Protein AF-A0A920LLA1-F1 (afdb_monomer_lite)

Secondary structure (DSSP, 8-state):
-PPPPP-EEESSSSPPS---BT-EEEE-S-B-SSGGGTTTTEEEEBSSSS--EEEE-HHHHGGG-S-TT--TT----SBTT--------TTS--SEEEETTEEEETTEEEE-STT-------STT------TT-EEEEE-TTTT-S-EEEEEEEE-SSS-EEEEEES------SS--SS-----

Radius of gyration: 28.45 Å; chains: 1; bounding box: 68×42×77 Å

pLDDT: mean 91.32, std 9.16, range [48.84, 98.31]

Structure (mmCIF, N/CA/C/O backbone):
data_AF-A0A920LLA1-F1
#
_entry.id   AF-A0A920LLA1-F1
#
loop_
_atom_site.group_PDB
_atom_site.id
_atom_site.type_symbol
_atom_site.label_atom_id
_atom_site.label_alt_id
_atom_site.label_comp_id
_atom_site.label_asym_id
_atom_site.label_entity_id
_atom_site.label_seq_id
_atom_site.pdbx_PDB_ins_code
_atom_site.Cartn_x
_atom_site.Cartn_y
_atom_site.Cartn_z
_atom_site.occupancy
_atom_site.B_iso_or_equiv
_atom_site.auth_seq_id
_atom_site.auth_comp_id
_atom_site.auth_asym_id
_atom_site.auth_atom_id
_atom_site.pdbx_PDB_model_num
ATOM 1 N N . MET A 1 1 ? -29.177 -24.276 30.240 1.00 76.25 1 MET A N 1
ATOM 2 C CA . MET A 1 1 ? -29.318 -22.911 30.794 1.00 76.25 1 MET A CA 1
ATOM 3 C C . MET A 1 1 ? -28.062 -22.149 30.401 1.00 76.25 1 MET A C 1
ATOM 5 O O . MET A 1 1 ? -26.989 -22.706 30.584 1.00 76.25 1 MET A O 1
ATOM 9 N N . ALA A 1 2 ? -28.172 -20.976 29.775 1.00 84.19 2 ALA A N 1
ATOM 10 C CA . ALA A 1 2 ? -26.991 -20.220 29.352 1.00 84.19 2 ALA A CA 1
ATOM 11 C C . ALA A 1 2 ? -26.474 -19.354 30.509 1.00 84.19 2 ALA A C 1
ATOM 13 O O . ALA A 1 2 ? -27.265 -18.703 31.192 1.00 84.19 2 ALA A O 1
ATOM 14 N N . SER A 1 3 ? -25.161 -19.342 30.719 1.00 90.94 3 SER A N 1
ATOM 15 C CA . SER A 1 3 ? -24.516 -18.413 31.647 1.00 90.94 3 SER A CA 1
ATOM 16 C C . SER A 1 3 ? -24.523 -17.003 31.056 1.00 90.94 3 SER A C 1
ATOM 18 O O . SER A 1 3 ? -24.231 -16.825 29.875 1.00 90.94 3 SER A O 1
ATOM 20 N N . ILE A 1 4 ? -24.835 -15.998 31.875 1.00 90.56 4 ILE A N 1
ATOM 21 C CA . ILE A 1 4 ? -24.782 -14.585 31.482 1.00 90.56 4 ILE A CA 1
ATOM 22 C C . ILE A 1 4 ? -23.512 -13.973 32.069 1.00 90.56 4 ILE A C 1
ATOM 24 O O . ILE A 1 4 ? -23.360 -13.920 33.289 1.00 90.56 4 ILE A O 1
ATOM 28 N N . ILE A 1 5 ? -22.629 -13.470 31.207 1.00 90.25 5 ILE A N 1
ATOM 29 C CA . ILE A 1 5 ? -21.493 -12.635 31.613 1.00 90.25 5 ILE A CA 1
ATOM 30 C C . ILE A 1 5 ? -21.928 -11.172 31.517 1.00 90.25 5 ILE A C 1
ATOM 32 O O . ILE A 1 5 ? -22.433 -10.730 30.485 1.00 90.25 5 ILE A O 1
ATOM 36 N N . ARG A 1 6 ? -21.748 -10.412 32.601 1.00 92.50 6 ARG A N 1
ATOM 37 C CA . ARG A 1 6 ? -22.034 -8.973 32.637 1.00 92.50 6 ARG A CA 1
ATOM 38 C C . ARG A 1 6 ? -20.730 -8.197 32.546 1.00 92.50 6 ARG A C 1
ATOM 40 O O . ARG A 1 6 ? -19.792 -8.486 33.277 1.00 92.50 6 ARG A O 1
ATOM 47 N N . ILE A 1 7 ? -20.717 -7.188 31.685 1.00 94.06 7 ILE A N 1
ATOM 48 C CA . ILE A 1 7 ? -19.591 -6.271 31.499 1.00 94.06 7 ILE A CA 1
ATOM 49 C C . ILE A 1 7 ? -20.066 -4.829 31.685 1.00 94.06 7 ILE A C 1
ATOM 51 O O . ILE A 1 7 ? -21.264 -4.542 31.552 1.00 94.06 7 ILE A O 1
ATOM 55 N N . LYS A 1 8 ? -19.144 -3.905 31.968 1.00 94.00 8 LYS A N 1
ATOM 56 C CA . LYS A 1 8 ? -19.445 -2.468 31.913 1.00 94.00 8 LYS A CA 1
ATOM 57 C C . LYS A 1 8 ? -19.793 -2.084 30.471 1.00 94.00 8 LYS A C 1
ATOM 59 O O . LYS A 1 8 ? -19.230 -2.618 29.519 1.00 94.00 8 LYS A O 1
ATOM 64 N N . ARG A 1 9 ? -20.723 -1.149 30.285 1.00 92.69 9 ARG A N 1
ATOM 65 C CA . ARG A 1 9 ? -21.061 -0.640 28.950 1.00 92.69 9 ARG A CA 1
ATOM 66 C C . ARG A 1 9 ? -21.290 0.862 28.952 1.00 92.69 9 ARG A C 1
ATOM 68 O O . ARG A 1 9 ? -21.795 1.392 29.937 1.00 92.69 9 ARG A O 1
ATOM 75 N N . SER A 1 10 ? -20.963 1.522 27.848 1.00 90.62 10 SER A N 1
ATOM 76 C CA . SER A 1 10 ? -21.207 2.953 27.637 1.00 90.62 10 SER A CA 1
ATOM 77 C C . SER A 1 10 ? -21.733 3.202 26.227 1.00 90.62 10 SER A C 1
ATOM 79 O O . SER A 1 10 ? -21.278 2.565 25.282 1.00 90.62 10 SER A O 1
ATOM 81 N N . SER A 1 11 ? -22.675 4.134 26.085 1.00 84.75 11 SER A N 1
ATOM 82 C CA . SER A 1 11 ? -23.101 4.703 24.795 1.00 84.75 11 SER A CA 1
ATOM 83 C C . SER A 1 11 ? -22.505 6.090 24.532 1.00 84.75 11 SER A C 1
ATOM 85 O O . SER A 1 11 ? -22.847 6.737 23.544 1.00 84.75 11 SER A O 1
ATOM 87 N N . GLY A 1 12 ? -21.652 6.572 25.442 1.00 86.19 12 GLY A N 1
ATOM 88 C CA . GLY A 1 12 ? -20.942 7.836 25.305 1.00 86.19 12 GLY A CA 1
ATOM 89 C C . GLY A 1 12 ? -19.707 7.727 24.411 1.00 86.19 12 GLY A C 1
ATOM 90 O O . GLY A 1 12 ? -19.474 6.737 23.723 1.00 86.19 12 GLY A O 1
ATOM 91 N N . THR A 1 13 ? -18.901 8.780 24.424 1.00 85.06 13 THR A N 1
ATOM 92 C CA . THR A 1 13 ? -17.651 8.884 23.658 1.00 85.06 13 THR A CA 1
ATOM 93 C C . THR A 1 13 ? -16.418 8.495 24.465 1.00 85.06 13 THR A C 1
ATOM 95 O O . THR A 1 13 ? -15.394 8.154 23.884 1.00 85.06 13 THR A O 1
ATOM 98 N N . ALA A 1 14 ? -16.510 8.526 25.796 1.00 87.50 14 ALA A N 1
ATOM 99 C CA . ALA A 1 14 ? -15.422 8.188 26.700 1.00 87.50 14 ALA A CA 1
ATOM 100 C C . ALA A 1 14 ? -15.393 6.687 27.024 1.00 87.50 14 ALA A C 1
ATOM 102 O O . ALA A 1 14 ? -16.436 6.061 27.252 1.00 87.50 14 ALA A O 1
ATOM 103 N N . LYS A 1 15 ? -14.179 6.133 27.117 1.00 91.12 15 LYS A N 1
ATOM 104 C CA . LYS A 1 15 ? -13.948 4.858 27.803 1.00 91.12 15 LYS A CA 1
ATOM 105 C C . LYS A 1 15 ? -14.214 5.012 29.315 1.00 91.12 15 LYS A C 1
ATOM 107 O O . LYS A 1 15 ? -14.196 6.140 29.815 1.00 91.12 15 LYS A O 1
ATOM 112 N N . PRO A 1 16 ? -14.466 3.919 30.058 1.00 92.31 16 PRO A N 1
ATOM 113 C CA . PRO A 1 16 ? -14.551 3.969 31.519 1.00 92.31 16 PRO A CA 1
ATOM 114 C C . PRO A 1 16 ? -13.339 4.663 32.157 1.00 92.31 16 PRO A C 1
ATOM 116 O O . PRO A 1 16 ? -12.235 4.572 31.628 1.00 92.31 16 PRO A O 1
ATOM 119 N N . ALA A 1 17 ? -13.541 5.324 33.301 1.00 92.88 17 ALA A N 1
ATOM 120 C CA . ALA A 1 17 ? -12.454 5.996 34.018 1.00 92.88 17 ALA A CA 1
ATOM 121 C C . ALA A 1 17 ? -11.439 5.005 34.614 1.00 92.88 17 ALA A C 1
ATOM 123 O O . ALA A 1 17 ? -10.252 5.304 34.647 1.00 92.88 17 ALA A O 1
ATOM 124 N N . SER A 1 18 ? -11.908 3.833 35.051 1.00 95.00 18 SER A N 1
ATOM 125 C CA . SER A 1 18 ? -11.071 2.730 35.523 1.00 95.00 18 SER A CA 1
ATOM 126 C C . SER A 1 18 ? -11.775 1.378 35.379 1.00 95.00 18 SER A C 1
ATOM 128 O O . SER A 1 18 ? -13.016 1.286 35.366 1.00 95.00 18 SER A O 1
ATOM 130 N N . LEU A 1 19 ? -10.971 0.319 35.275 1.00 96.56 19 LEU A N 1
ATOM 131 C CA . LEU A 1 19 ? -11.402 -1.077 35.289 1.00 96.56 19 LEU A CA 1
ATOM 132 C C . LEU A 1 19 ? -10.530 -1.879 36.259 1.00 96.56 19 LEU A C 1
ATOM 134 O O . LEU A 1 19 ? -9.313 -1.709 36.298 1.00 96.56 19 LEU A O 1
ATOM 138 N N . ASN A 1 20 ? -11.161 -2.767 37.028 1.00 96.00 20 ASN A N 1
ATOM 139 C CA . ASN A 1 20 ? -10.442 -3.727 37.866 1.00 96.00 20 ASN A CA 1
ATOM 140 C C . ASN A 1 20 ? -9.721 -4.784 37.014 1.00 96.00 20 ASN A C 1
ATOM 142 O O . ASN A 1 20 ? -10.008 -4.936 35.826 1.00 96.00 20 ASN A O 1
ATOM 146 N N . TRP A 1 21 ? -8.819 -5.552 37.632 1.00 95.88 21 TRP A N 1
ATOM 147 C CA . TRP A 1 21 ? -8.153 -6.688 36.986 1.00 95.88 21 TRP A CA 1
ATOM 148 C C . TRP A 1 21 ? -9.155 -7.623 36.308 1.00 95.88 21 TRP A C 1
ATOM 150 O O . TRP A 1 21 ? -10.046 -8.174 36.957 1.00 95.88 21 TRP A O 1
ATOM 160 N N . GLY A 1 22 ? -8.996 -7.797 34.996 1.00 94.31 22 GLY A N 1
ATOM 161 C CA . GLY A 1 22 ? -9.845 -8.670 34.188 1.00 94.31 22 GLY A CA 1
ATOM 162 C C . GLY A 1 22 ? -11.278 -8.164 33.996 1.00 94.31 22 GLY A C 1
ATOM 163 O O . GLY A 1 22 ? -12.075 -8.832 33.339 1.00 94.31 22 GLY A O 1
ATOM 164 N N . GLU A 1 23 ? -11.632 -6.992 34.530 1.00 96.56 23 GLU A N 1
ATOM 165 C CA . GLU A 1 23 ? -12.941 -6.398 34.295 1.00 96.56 23 GLU A CA 1
ATOM 166 C C . GLU A 1 23 ? -13.026 -5.905 32.850 1.00 96.56 23 GLU A C 1
ATOM 168 O O . GLU A 1 23 ? -12.163 -5.166 32.374 1.00 96.56 23 GLU A O 1
ATOM 173 N N . MET A 1 24 ? -14.091 -6.309 32.158 1.00 96.50 24 MET A N 1
ATOM 174 C CA . MET A 1 24 ? -14.334 -5.934 30.772 1.00 96.50 24 MET A CA 1
ATOM 175 C C . MET A 1 24 ? -15.316 -4.768 30.664 1.00 96.50 24 MET A C 1
ATOM 177 O O . MET A 1 24 ? -16.279 -4.658 31.434 1.00 96.50 24 MET A O 1
ATOM 181 N N . ALA A 1 25 ? -15.126 -3.946 29.634 1.00 96.75 25 ALA A N 1
ATOM 182 C CA . ALA A 1 25 ? -16.103 -2.953 29.218 1.00 96.75 25 ALA A CA 1
ATOM 183 C C . ALA A 1 25 ? -16.274 -2.894 27.701 1.00 96.75 25 ALA A C 1
ATOM 185 O O . ALA A 1 25 ? -15.341 -3.175 26.960 1.00 96.75 25 ALA A O 1
ATOM 186 N N . TYR A 1 26 ? -17.448 -2.467 27.241 1.00 96.19 26 TYR A N 1
ATOM 187 C CA . TYR A 1 26 ? -17.715 -2.199 25.828 1.00 96.19 26 TYR A CA 1
ATOM 188 C C . TYR A 1 26 ? -18.309 -0.802 25.636 1.00 96.19 26 TYR A C 1
ATOM 190 O O . TYR A 1 26 ? -19.245 -0.408 26.336 1.00 96.19 26 TYR A O 1
ATOM 198 N N . VAL A 1 27 ? -17.782 -0.043 24.678 1.00 95.56 27 VAL A N 1
ATOM 199 C CA . VAL A 1 27 ? -18.341 1.259 24.293 1.00 95.56 27 VAL A CA 1
ATOM 200 C C . VAL A 1 27 ? -19.014 1.103 22.934 1.00 95.56 27 VAL A C 1
ATOM 202 O O . VAL A 1 27 ? -18.346 0.813 21.949 1.00 95.56 27 VAL A O 1
ATOM 205 N N . THR A 1 28 ? -20.331 1.287 22.869 1.00 93.69 28 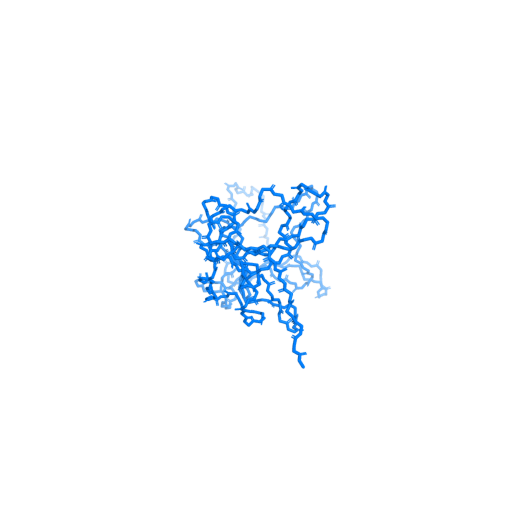THR A N 1
ATOM 206 C CA . THR A 1 28 ? -21.107 1.098 21.633 1.00 93.69 28 THR A CA 1
ATOM 207 C C . THR A 1 28 ? -21.048 2.328 20.726 1.00 93.69 28 THR A C 1
ATOM 209 O O . THR A 1 28 ? -21.005 3.463 21.201 1.00 93.69 28 THR A O 1
ATOM 212 N N . GLY A 1 29 ? -21.121 2.118 19.411 1.00 93.50 29 GLY A N 1
ATOM 213 C CA . GLY A 1 29 ? -21.226 3.181 18.406 1.00 93.50 29 GLY A CA 1
ATOM 214 C C . GLY A 1 29 ? -20.334 2.919 17.196 1.00 93.50 29 GLY A C 1
ATOM 215 O O . GLY A 1 29 ? -19.878 1.802 17.022 1.00 93.50 29 GLY A O 1
ATOM 216 N N . ILE A 1 30 ? -20.092 3.949 16.381 1.00 93.56 30 ILE A N 1
ATOM 217 C CA . ILE A 1 30 ? -19.105 3.927 15.289 1.00 93.56 30 ILE A CA 1
ATOM 218 C C . ILE A 1 30 ? -17.831 4.599 15.802 1.00 93.56 30 ILE A C 1
ATOM 220 O O . ILE A 1 30 ? -17.890 5.726 16.306 1.00 93.56 30 ILE A O 1
ATOM 224 N N . GLY A 1 31 ? -16.715 3.874 15.731 1.00 93.75 31 GLY A N 1
ATOM 225 C CA . GLY A 1 31 ? -15.410 4.309 16.226 1.00 93.75 31 GLY A CA 1
ATOM 226 C C . GLY A 1 31 ? -14.612 5.150 15.232 1.00 93.75 31 GLY A C 1
ATOM 227 O O . GLY A 1 31 ? -14.858 5.110 14.028 1.00 93.75 31 GLY A O 1
ATOM 228 N N . SER A 1 32 ? -13.629 5.871 15.768 1.00 94.12 32 SER A N 1
ATOM 229 C CA . SER A 1 32 ? -12.558 6.541 15.022 1.00 94.12 32 SER A CA 1
ATOM 230 C C . SER A 1 32 ? -11.199 6.208 15.651 1.00 94.12 32 SER A C 1
ATOM 232 O O . SER A 1 32 ? -11.143 5.764 16.800 1.00 94.12 32 SER A O 1
ATOM 234 N N . TYR A 1 33 ? -10.090 6.445 14.959 1.00 92.44 33 TYR A N 1
ATOM 235 C CA . TYR A 1 33 ? -8.738 6.402 15.505 1.00 92.44 33 TYR A CA 1
ATOM 236 C C . TYR A 1 33 ? -8.520 7.514 16.538 1.00 92.44 33 TYR A C 1
ATOM 238 O O . TYR A 1 33 ? -7.843 7.292 17.548 1.00 92.44 33 TYR A O 1
ATOM 246 N N . GLY A 1 34 ? -9.135 8.681 16.324 1.00 91.19 34 GLY A N 1
ATOM 247 C CA . GLY A 1 34 ? -8.941 9.881 17.133 1.00 91.19 34 GLY A CA 1
ATOM 248 C C . GLY A 1 34 ? -10.212 10.709 17.333 1.00 91.19 34 GLY A C 1
ATOM 249 O O . GLY A 1 34 ? -11.310 10.348 16.917 1.00 91.19 34 GLY A O 1
ATOM 250 N N . GLY A 1 35 ? -10.068 11.835 18.031 1.00 90.38 35 GLY A N 1
ATOM 251 C CA . GLY A 1 35 ? -11.157 12.788 18.241 1.00 90.38 35 GLY A CA 1
ATOM 252 C C . GLY A 1 35 ? -12.329 12.243 19.066 1.00 90.38 35 GLY A C 1
ATOM 253 O O . GLY A 1 35 ? -12.185 11.374 19.925 1.00 90.38 35 GLY A O 1
ATOM 254 N N . THR A 1 36 ? -13.520 12.790 18.818 1.00 88.31 36 THR A N 1
ATOM 255 C CA . THR A 1 36 ? -14.711 12.571 19.653 1.00 88.31 36 THR A CA 1
ATOM 256 C C . THR A 1 36 ? -15.187 11.117 19.682 1.00 88.31 36 THR A C 1
ATOM 258 O O . THR A 1 36 ? -15.766 10.701 20.676 1.00 88.31 36 THR A O 1
ATOM 261 N N . ASN A 1 37 ? -14.953 10.318 18.639 1.00 91.00 37 ASN A N 1
ATOM 262 C CA . ASN A 1 37 ? -15.439 8.932 18.564 1.00 91.00 37 ASN A CA 1
ATOM 263 C C . ASN A 1 37 ? -14.353 7.884 18.842 1.00 91.00 37 ASN A C 1
ATOM 265 O O . ASN A 1 37 ? -14.596 6.696 18.634 1.00 91.00 37 ASN A O 1
ATOM 269 N N . GLN A 1 38 ? -13.184 8.299 19.341 1.00 92.00 38 GLN A N 1
ATOM 270 C CA . GLN A 1 38 ? -12.012 7.437 19.469 1.00 92.00 38 GLN A CA 1
ATOM 271 C C . GLN A 1 38 ? -12.300 6.099 20.164 1.00 92.00 38 GLN A C 1
ATOM 273 O O . GLN A 1 38 ? -11.825 5.061 19.733 1.00 92.00 38 GLN A O 1
ATOM 278 N N . TYR A 1 39 ? -13.084 6.082 21.238 1.00 93.56 39 TYR A N 1
ATOM 279 C CA . TYR A 1 39 ? -13.241 4.874 22.055 1.00 93.56 39 TYR A CA 1
ATOM 280 C C . TYR A 1 39 ? -14.428 3.992 21.670 1.00 93.56 39 TYR A C 1
ATOM 282 O O . TYR A 1 39 ? -14.606 2.936 22.274 1.00 93.56 39 TYR A O 1
ATOM 290 N N . LYS A 1 40 ? -15.246 4.410 20.702 1.00 94.81 40 LYS A N 1
ATOM 291 C CA . LYS A 1 40 ? -16.445 3.668 20.307 1.00 94.81 40 LYS A CA 1
ATOM 292 C C . LYS A 1 40 ? -16.097 2.410 19.515 1.00 94.81 40 LYS A C 1
ATOM 294 O O . LYS A 1 40 ? -15.072 2.335 18.846 1.00 94.81 40 LYS A O 1
ATOM 299 N N . ASP A 1 41 ? -16.996 1.443 19.615 1.00 95.12 41 ASP A N 1
ATOM 300 C CA . ASP A 1 41 ? -16.932 0.108 19.025 1.00 95.12 41 ASP A CA 1
ATOM 301 C C . ASP A 1 41 ? -15.722 -0.734 19.460 1.00 95.12 41 ASP A C 1
ATOM 303 O O . ASP A 1 41 ? -15.190 -1.551 18.706 1.00 95.12 41 ASP A O 1
ATOM 307 N N . ARG A 1 42 ? -15.279 -0.529 20.707 1.00 95.19 42 ARG A N 1
ATOM 308 C CA . ARG A 1 42 ? -14.122 -1.207 21.307 1.00 95.19 42 ARG A CA 1
ATOM 309 C C . ARG A 1 42 ? -14.487 -1.921 22.603 1.00 95.19 42 ARG A C 1
ATOM 311 O O . ARG A 1 42 ? -15.309 -1.445 23.392 1.00 95.19 42 ARG A O 1
ATOM 318 N N . ILE A 1 43 ? -13.834 -3.059 22.817 1.00 96.25 43 ILE A N 1
ATOM 319 C CA . ILE A 1 43 ? -13.816 -3.819 24.066 1.00 96.25 43 ILE A CA 1
ATOM 320 C C . ILE A 1 43 ? -12.540 -3.451 24.817 1.00 96.25 43 ILE A C 1
ATOM 322 O O . ILE A 1 43 ? -11.454 -3.419 24.235 1.00 96.25 43 ILE A O 1
ATOM 326 N N . PHE A 1 44 ? -12.682 -3.203 26.112 1.00 96.88 44 PHE A N 1
ATOM 327 C CA . PHE A 1 44 ? -11.605 -2.814 27.007 1.00 96.88 44 PHE A CA 1
ATOM 328 C C . PHE A 1 44 ? -11.437 -3.823 28.139 1.00 96.88 44 PHE A C 1
ATOM 330 O O . PHE A 1 44 ? -12.426 -4.414 28.577 1.00 96.88 44 PHE A O 1
ATOM 337 N N . VAL A 1 45 ? -10.207 -3.966 28.633 1.00 97.38 45 VAL A N 1
ATOM 338 C CA . VAL A 1 45 ? -9.851 -4.766 29.816 1.00 97.38 45 VAL A CA 1
ATOM 339 C C . VAL A 1 45 ? -8.989 -3.922 30.758 1.00 97.38 45 VAL A C 1
ATOM 341 O O . VAL A 1 45 ? -8.154 -3.140 30.296 1.00 97.38 45 VAL A O 1
ATOM 344 N N . GLY A 1 46 ? -9.216 -4.062 32.066 1.00 97.06 46 GLY A N 1
ATOM 345 C CA . GLY A 1 46 ? -8.346 -3.511 33.110 1.00 97.06 46 GLY A CA 1
ATOM 346 C C . GLY A 1 46 ? -7.256 -4.488 33.550 1.00 97.06 46 GLY A C 1
ATOM 347 O O . GLY A 1 46 ? -7.485 -5.700 33.606 1.00 97.06 46 GLY A O 1
ATOM 348 N N . ASP A 1 47 ? -6.077 -3.963 33.884 1.00 96.38 47 ASP A N 1
ATOM 349 C CA . ASP A 1 47 ? -4.900 -4.752 34.276 1.00 96.38 47 ASP A CA 1
ATOM 350 C C . ASP A 1 47 ? -4.237 -4.312 35.592 1.00 96.38 47 ASP A C 1
ATOM 352 O O . ASP A 1 47 ? -3.378 -5.041 36.081 1.00 96.38 47 ASP A O 1
ATOM 356 N N . ASP A 1 48 ? -4.632 -3.174 36.178 1.00 95.25 48 ASP A N 1
ATOM 357 C CA . ASP A 1 48 ? -4.052 -2.666 37.431 1.00 95.25 48 ASP A CA 1
ATOM 358 C C . ASP A 1 48 ? -5.048 -1.967 38.385 1.00 95.25 48 ASP A C 1
ATOM 360 O O . ASP A 1 48 ? -4.655 -1.301 39.345 1.00 95.25 48 ASP A O 1
ATOM 364 N N . GLY A 1 49 ? -6.354 -2.074 38.121 1.00 92.00 49 GLY A N 1
ATOM 365 C CA . GLY A 1 49 ? -7.381 -1.367 38.897 1.00 92.00 49 GLY A CA 1
ATOM 366 C C . GLY A 1 49 ? -7.658 0.064 38.436 1.00 92.00 49 GLY A C 1
ATOM 367 O O . GLY A 1 49 ? -8.644 0.664 38.871 1.00 92.00 49 GLY A O 1
ATOM 368 N N . THR A 1 50 ? -6.832 0.608 37.541 1.00 93.44 50 THR A N 1
ATOM 369 C CA . THR A 1 50 ? -6.935 1.982 37.035 1.00 93.44 50 THR A CA 1
ATOM 370 C C . THR A 1 50 ? -6.914 2.067 35.509 1.00 93.44 50 THR A C 1
ATOM 372 O O . THR A 1 50 ? -7.677 2.843 34.934 1.00 93.44 50 THR A O 1
ATOM 375 N N . ASN A 1 51 ? -6.126 1.234 34.834 1.00 95.44 51 ASN A N 1
ATOM 376 C CA . ASN A 1 51 ? -5.969 1.243 33.388 1.00 95.44 51 ASN A CA 1
ATOM 377 C C . ASN A 1 51 ? -7.194 0.700 32.658 1.00 95.44 51 ASN A C 1
ATOM 379 O O . ASN A 1 51 ? -7.948 -0.146 33.143 1.00 95.44 51 ASN A O 1
ATOM 383 N N . VAL A 1 52 ? -7.360 1.190 31.430 1.00 95.88 52 VAL A N 1
ATOM 384 C CA . VAL A 1 52 ? -8.441 0.803 30.526 1.00 95.88 52 VAL A CA 1
ATOM 385 C C . VAL A 1 52 ? -7.858 0.674 29.129 1.00 95.88 52 VAL A C 1
ATOM 387 O O . VAL A 1 52 ? -7.678 1.679 28.425 1.00 95.88 52 VAL A O 1
ATOM 390 N N . ASN A 1 53 ? -7.562 -0.565 28.747 1.00 95.31 53 ASN A N 1
ATOM 391 C CA . ASN A 1 53 ? -6.819 -0.890 27.536 1.00 95.31 53 ASN A CA 1
ATOM 392 C C . ASN A 1 53 ? -7.764 -1.450 26.471 1.00 95.31 53 ASN A C 1
ATOM 394 O O . ASN A 1 53 ? -8.500 -2.389 26.775 1.00 95.31 53 ASN A O 1
ATOM 398 N N . PRO A 1 54 ? -7.796 -0.898 25.244 1.00 95.00 54 PRO A N 1
ATOM 399 C CA . PRO A 1 54 ? -8.550 -1.502 24.153 1.00 95.00 54 PRO A CA 1
ATOM 400 C C . PRO A 1 54 ? -7.882 -2.821 23.748 1.00 95.00 54 PRO A C 1
ATOM 402 O O . PRO A 1 54 ? -6.680 -2.853 23.509 1.00 95.00 54 PRO A O 1
ATOM 405 N N . VAL A 1 55 ? -8.659 -3.898 23.663 1.00 95.88 55 VAL A N 1
ATOM 406 C CA . VAL A 1 55 ? -8.140 -5.244 23.346 1.00 95.88 55 VAL A CA 1
ATOM 407 C C . VAL A 1 55 ? -8.834 -5.900 22.156 1.00 95.88 55 VAL A C 1
ATOM 409 O O . VAL A 1 55 ? -8.308 -6.845 21.582 1.00 95.88 55 VAL A O 1
ATOM 412 N N . ALA A 1 56 ? -10.027 -5.429 21.796 1.00 95.31 56 ALA A N 1
ATOM 413 C CA . ALA A 1 56 ? -10.816 -5.955 20.689 1.00 95.31 56 ALA A CA 1
ATOM 414 C C . ALA A 1 56 ? -11.916 -4.953 20.314 1.00 95.31 56 ALA A C 1
ATOM 416 O O . ALA A 1 56 ? -11.980 -3.839 20.841 1.00 95.31 56 ALA A O 1
ATOM 417 N N . GLY A 1 57 ? -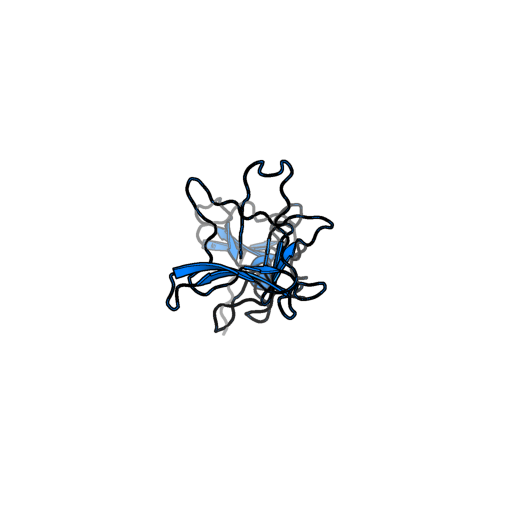12.819 -5.372 19.434 1.00 94.38 57 GLY A N 1
ATOM 418 C CA . GLY A 1 57 ? -14.025 -4.637 19.081 1.00 94.38 57 GLY A CA 1
ATOM 419 C C . GLY A 1 57 ? -14.170 -4.456 17.583 1.00 94.38 57 GLY A C 1
ATOM 420 O O . GLY A 1 57 ? -13.208 -4.575 16.821 1.00 94.38 57 GLY A O 1
ATOM 421 N N . HIS A 1 58 ? -15.399 -4.174 17.181 1.00 93.94 58 HIS A N 1
ATOM 422 C CA . HIS A 1 58 ? -15.779 -4.133 15.784 1.00 93.94 58 HIS A CA 1
ATOM 423 C C . HIS A 1 58 ? -15.184 -2.931 15.037 1.00 93.94 58 HIS A C 1
ATOM 425 O O . HIS A 1 58 ? -14.967 -3.028 13.832 1.00 93.94 58 HIS A O 1
ATOM 431 N N . TYR A 1 59 ? -14.725 -1.893 15.752 1.00 95.19 59 TYR A N 1
ATOM 432 C CA . TYR A 1 59 ? -13.842 -0.871 15.179 1.00 95.19 59 TYR A CA 1
ATOM 433 C C . TYR A 1 59 ? -12.618 -1.490 14.482 1.00 95.19 59 TYR A C 1
ATOM 435 O O . TYR A 1 59 ? -12.295 -1.094 13.369 1.00 95.19 59 TYR A O 1
ATOM 443 N N . TYR A 1 60 ? -11.957 -2.470 15.113 1.00 95.62 60 TYR A N 1
ATOM 444 C CA . TYR A 1 60 ? -10.765 -3.117 14.558 1.00 95.62 60 TYR A CA 1
ATOM 445 C C . TYR A 1 60 ? -11.119 -4.264 13.614 1.00 95.62 60 TYR A C 1
ATOM 447 O O . TYR A 1 60 ? -10.533 -4.381 12.544 1.00 95.62 60 TYR A O 1
ATOM 455 N N . THR A 1 61 ? -12.070 -5.125 13.992 1.00 96.00 61 THR A N 1
ATOM 456 C CA . THR A 1 61 ? -12.362 -6.330 13.197 1.00 96.00 61 THR A CA 1
ATOM 457 C C . THR A 1 61 ? -13.072 -6.011 11.885 1.00 96.00 61 THR A C 1
ATOM 459 O O . THR A 1 61 ? -12.861 -6.730 10.917 1.00 96.00 61 THR A O 1
ATOM 462 N N . SER A 1 62 ? -13.849 -4.923 11.815 1.00 96.12 62 SER A N 1
ATOM 463 C CA . SER A 1 62 ? -14.457 -4.478 10.550 1.00 96.12 62 SER A CA 1
ATOM 464 C C . SER A 1 62 ? -13.421 -4.057 9.507 1.00 96.12 62 SER A C 1
ATOM 466 O O . SER A 1 62 ? -13.679 -4.166 8.316 1.00 96.12 62 SER A O 1
ATOM 468 N N . MET A 1 63 ? -12.224 -3.624 9.925 1.00 96.88 63 MET A N 1
ATOM 469 C CA . MET A 1 63 ? -11.148 -3.273 8.989 1.00 96.88 63 MET A CA 1
ATOM 470 C C . MET A 1 63 ? -10.639 -4.486 8.198 1.00 96.88 63 MET A C 1
ATOM 472 O O . MET A 1 63 ? -10.016 -4.298 7.162 1.00 96.88 63 MET A O 1
ATOM 476 N N . MET A 1 64 ? -10.894 -5.707 8.680 1.00 96.50 64 MET A N 1
ATOM 477 C CA . MET A 1 64 ? -10.509 -6.976 8.047 1.00 96.50 64 MET A CA 1
ATOM 478 C C . MET A 1 64 ? -11.702 -7.684 7.379 1.00 96.50 64 MET A C 1
ATOM 480 O O . MET A 1 64 ? -11.571 -8.818 6.926 1.00 96.50 64 MET A O 1
ATOM 484 N N . GLU A 1 65 ? -12.887 -7.063 7.358 1.00 95.31 65 GLU A N 1
ATOM 485 C CA . GLU A 1 65 ? -14.124 -7.670 6.851 1.00 95.31 65 GLU A CA 1
ATOM 486 C C . GLU A 1 65 ? -14.258 -7.465 5.333 1.00 95.31 65 GLU A C 1
ATOM 488 O O . GLU A 1 65 ? -15.127 -6.747 4.844 1.00 95.31 65 GLU A O 1
ATOM 493 N N . HIS A 1 66 ? -13.361 -8.091 4.574 1.00 96.69 66 HIS A N 1
ATOM 494 C CA . HIS A 1 66 ? -13.391 -8.116 3.112 1.00 96.69 66 HIS A CA 1
ATOM 495 C C . HIS A 1 66 ? -12.741 -9.399 2.577 1.00 96.69 66 HIS A C 1
ATOM 497 O O . HIS A 1 66 ? -12.133 -10.172 3.321 1.00 96.69 66 HIS A O 1
ATOM 503 N N . THR A 1 67 ? -12.887 -9.651 1.274 1.00 97.50 67 THR A N 1
ATOM 504 C CA . THR A 1 67 ? -12.243 -10.793 0.613 1.00 97.50 67 THR A CA 1
ATOM 505 C C . THR A 1 67 ? -10.716 -10.661 0.709 1.00 97.50 67 THR A C 1
ATOM 507 O O . THR A 1 67 ? -10.185 -9.623 0.302 1.00 97.50 67 THR A O 1
ATOM 510 N N . PRO A 1 68 ? -9.991 -11.679 1.214 1.00 97.94 68 PRO A N 1
ATOM 511 C CA . PRO A 1 68 ? -8.530 -11.682 1.201 1.00 97.94 68 PRO A CA 1
ATOM 512 C C . PRO A 1 68 ? -7.976 -11.537 -0.218 1.00 97.94 68 PRO A C 1
ATOM 514 O O . PRO A 1 68 ? -8.459 -12.194 -1.137 1.00 97.94 68 PRO A O 1
ATOM 517 N N . GLY A 1 69 ? -6.951 -10.705 -0.382 1.00 97.81 69 GLY A N 1
ATOM 518 C CA . GLY A 1 69 ? -6.349 -10.372 -1.672 1.00 97.81 69 GLY A CA 1
ATOM 519 C C . GLY A 1 69 ? -6.944 -9.155 -2.368 1.00 97.81 69 GLY A C 1
ATOM 520 O O . GLY A 1 69 ? -6.357 -8.697 -3.340 1.00 97.81 69 GLY A O 1
ATOM 521 N N . ASN A 1 70 ? -8.053 -8.608 -1.865 1.00 96.75 70 ASN A N 1
ATOM 522 C CA . ASN A 1 70 ? -8.724 -7.466 -2.474 1.00 96.75 70 ASN A CA 1
ATOM 523 C C . ASN A 1 70 ? -8.700 -6.254 -1.547 1.00 96.75 70 ASN A C 1
ATOM 525 O O . ASN A 1 70 ? -9.269 -6.297 -0.455 1.00 96.75 70 ASN A O 1
ATOM 529 N N . LEU A 1 71 ? -8.089 -5.172 -2.014 1.00 96.50 71 LEU A N 1
ATOM 530 C CA . LEU A 1 71 ? -8.147 -3.834 -1.435 1.00 96.50 71 LEU A CA 1
ATOM 531 C C . LEU A 1 71 ? -8.816 -2.846 -2.387 1.00 96.50 71 LEU A C 1
ATOM 533 O O . LEU A 1 71 ? -9.509 -1.934 -1.926 1.00 96.50 71 LEU A O 1
ATOM 537 N N . THR A 1 72 ? -8.677 -3.041 -3.700 1.00 95.94 72 THR A N 1
ATOM 538 C CA . THR A 1 72 ? -9.303 -2.167 -4.690 1.00 95.94 72 THR A CA 1
ATOM 539 C C . THR A 1 72 ? -10.824 -2.153 -4.515 1.00 95.94 72 THR A C 1
ATOM 541 O O . THR A 1 72 ? -11.497 -3.184 -4.517 1.00 95.94 72 THR A O 1
ATOM 544 N N . GLY A 1 73 ? -11.387 -0.952 -4.352 1.00 94.25 73 GLY A N 1
ATOM 545 C CA . GLY A 1 73 ? -12.831 -0.740 -4.211 1.00 94.25 73 GLY A CA 1
ATOM 546 C C . GLY A 1 73 ? -13.438 -1.179 -2.873 1.00 94.25 73 GLY A C 1
ATOM 547 O O . GLY A 1 73 ? -14.654 -1.069 -2.704 1.00 94.25 73 GLY A O 1
ATOM 548 N N . VAL A 1 74 ? -12.637 -1.652 -1.912 1.00 96.00 74 VAL A N 1
ATOM 549 C CA . VAL A 1 74 ? -13.124 -1.959 -0.563 1.00 96.00 74 VAL A CA 1
ATOM 550 C C . VAL A 1 74 ? -13.456 -0.658 0.168 1.00 96.00 74 VAL A C 1
ATOM 552 O O . VAL A 1 74 ? -12.716 0.320 0.112 1.00 96.00 74 VAL A O 1
ATOM 555 N N . SER A 1 75 ? -14.578 -0.648 0.885 1.00 95.12 75 SER A N 1
ATOM 556 C CA . SER A 1 75 ? -14.996 0.476 1.723 1.00 95.12 75 SER A CA 1
ATOM 557 C C . SER A 1 75 ? -15.396 -0.016 3.107 1.00 95.12 75 SER A C 1
ATOM 559 O O . SER A 1 75 ? -16.205 -0.939 3.211 1.00 95.12 75 SER A O 1
ATOM 561 N N . ASN A 1 76 ? -14.904 0.631 4.163 1.00 95.44 76 ASN A N 1
ATOM 562 C CA . ASN A 1 76 ? -15.330 0.356 5.532 1.00 95.44 76 ASN A CA 1
ATOM 563 C C . ASN A 1 76 ? -16.208 1.497 6.064 1.00 95.44 76 ASN A C 1
ATOM 565 O O . ASN A 1 76 ? -15.730 2.598 6.310 1.00 95.44 76 ASN A O 1
ATOM 569 N N . THR A 1 77 ? -17.499 1.230 6.273 1.00 92.31 77 THR A N 1
ATOM 570 C CA . THR A 1 77 ? -18.447 2.204 6.848 1.00 92.31 77 THR A CA 1
ATOM 571 C C . THR A 1 77 ? -18.682 2.005 8.350 1.00 92.31 77 THR A C 1
ATOM 573 O O . THR A 1 77 ? -19.556 2.647 8.936 1.00 92.31 77 THR A O 1
ATOM 576 N N . ARG A 1 78 ? -17.980 1.054 8.981 1.00 92.19 78 ARG A N 1
ATOM 577 C CA . ARG A 1 78 ? -18.101 0.712 10.411 1.00 92.19 78 ARG A CA 1
ATOM 578 C C . ARG A 1 78 ? -17.102 1.445 11.296 1.00 92.19 78 ARG A C 1
ATOM 580 O O . ARG A 1 78 ? -17.258 1.451 12.516 1.00 92.19 78 ARG A O 1
ATOM 587 N N . ASN A 1 79 ? -16.158 2.145 10.691 1.00 91.94 79 ASN A N 1
ATOM 588 C CA . ASN A 1 79 ? -15.404 3.220 11.311 1.00 91.94 79 ASN A CA 1
ATOM 589 C C . ASN A 1 79 ? -15.667 4.524 10.541 1.00 91.94 79 ASN A C 1
ATOM 591 O O . ASN A 1 79 ? -16.073 4.511 9.382 1.00 91.94 79 ASN A O 1
ATOM 595 N N . SER A 1 80 ? -15.483 5.669 11.195 1.00 91.44 80 SER A N 1
ATOM 596 C CA . SER A 1 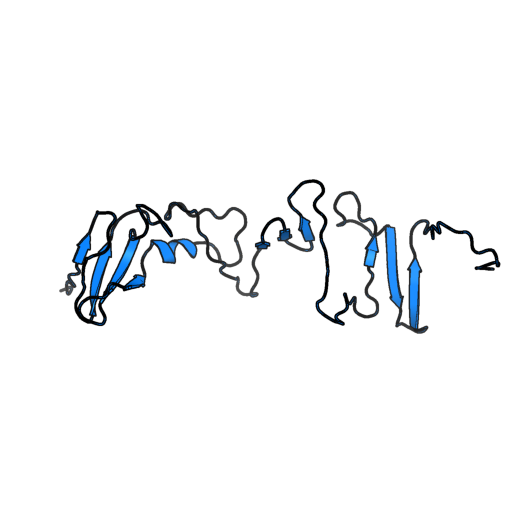80 ? -15.616 6.966 10.516 1.00 91.44 80 SER A CA 1
ATOM 597 C C . SER A 1 80 ? -14.410 7.319 9.649 1.00 91.44 80 SER A C 1
ATOM 599 O O . SER A 1 80 ? -14.483 8.265 8.873 1.00 91.44 80 SER A O 1
ATOM 601 N N . ASP A 1 81 ? -13.305 6.591 9.806 1.00 93.75 81 ASP A N 1
ATOM 602 C CA . ASP A 1 81 ? -12.032 6.900 9.150 1.00 93.75 81 ASP A CA 1
ATOM 603 C C . ASP A 1 81 ? -11.843 6.126 7.839 1.00 93.75 81 ASP A C 1
ATOM 605 O O . ASP A 1 81 ? -10.863 6.349 7.140 1.00 93.75 81 ASP A O 1
ATOM 609 N N . GLY A 1 82 ? -12.741 5.187 7.521 1.00 93.88 82 GLY A N 1
ATOM 610 C CA . GLY A 1 82 ? -12.641 4.339 6.333 1.00 93.88 82 GLY A CA 1
ATOM 611 C C . GLY A 1 82 ? -11.494 3.328 6.373 1.00 93.88 82 GLY A C 1
ATOM 612 O O . GLY A 1 82 ? -11.142 2.777 5.336 1.00 93.88 82 GLY A O 1
ATOM 613 N N . GLY A 1 83 ? -10.890 3.090 7.542 1.00 94.56 83 GLY A N 1
ATOM 614 C CA . GLY A 1 83 ? -9.698 2.255 7.679 1.00 94.56 83 GLY A CA 1
ATOM 615 C C . GLY A 1 83 ? -9.929 0.807 7.237 1.00 94.56 83 GLY A C 1
ATOM 616 O O . GLY A 1 83 ? -10.932 0.191 7.617 1.00 94.56 83 GLY A O 1
ATOM 617 N N . ILE A 1 84 ? -8.970 0.273 6.481 1.00 96.69 84 ILE A N 1
ATOM 618 C CA . ILE A 1 84 ? -8.935 -1.092 5.941 1.00 96.69 84 ILE A CA 1
ATOM 619 C C . ILE A 1 84 ? -7.570 -1.700 6.287 1.00 96.69 84 ILE A C 1
ATOM 621 O O . ILE A 1 84 ? -6.550 -1.012 6.253 1.00 96.69 84 ILE A O 1
ATOM 625 N N . VAL A 1 85 ? -7.550 -2.979 6.652 1.00 96.38 85 VAL A N 1
ATOM 626 C CA . VAL A 1 85 ? -6.327 -3.748 6.906 1.00 96.38 85 VAL A CA 1
ATOM 627 C C . VAL A 1 85 ? -6.027 -4.605 5.686 1.00 96.38 85 VAL A C 1
ATOM 629 O O . VAL A 1 85 ? -6.904 -5.279 5.171 1.00 96.38 85 VAL A O 1
ATOM 632 N N . ALA A 1 86 ? -4.771 -4.642 5.255 1.00 97.19 86 ALA A N 1
ATOM 633 C CA . ALA A 1 86 ? -4.344 -5.554 4.202 1.00 97.19 86 ALA A CA 1
ATOM 634 C C . ALA A 1 86 ? -4.451 -7.015 4.660 1.00 97.19 86 ALA A C 1
ATOM 636 O O . ALA A 1 86 ? -3.703 -7.456 5.535 1.00 97.19 86 ALA A O 1
ATOM 637 N N . VAL A 1 87 ? -5.359 -7.773 4.049 1.00 97.06 87 VAL A N 1
ATOM 638 C CA . VAL A 1 87 ? -5.477 -9.222 4.244 1.00 97.06 87 VAL A CA 1
ATOM 639 C C . VAL A 1 87 ? -5.067 -9.904 2.945 1.00 97.06 87 VAL A C 1
ATOM 641 O O . VAL A 1 87 ? -5.725 -9.727 1.925 1.00 97.06 87 VAL A O 1
ATOM 644 N N . VAL A 1 88 ? -3.969 -10.660 2.968 1.00 98.06 88 VAL A N 1
ATOM 645 C CA . VAL A 1 88 ? -3.425 -11.335 1.777 1.00 98.06 88 VAL A CA 1
ATOM 646 C C . VAL A 1 88 ? -4.201 -12.609 1.426 1.00 98.06 88 VAL A C 1
ATOM 648 O O . VAL A 1 88 ? -4.726 -13.284 2.311 1.00 98.06 88 VAL A O 1
ATOM 651 N N . ASP A 1 89 ? -4.245 -12.963 0.141 1.00 97.94 89 ASP A N 1
ATOM 652 C CA . ASP A 1 89 ? -4.869 -14.200 -0.346 1.00 97.94 89 ASP A CA 1
ATOM 653 C C . ASP A 1 89 ? -4.027 -15.467 -0.056 1.00 97.94 89 ASP A C 1
ATOM 655 O O . ASP A 1 89 ? -2.953 -15.427 0.552 1.00 97.94 89 ASP A O 1
ATOM 659 N N . SER A 1 90 ? -4.485 -16.623 -0.554 1.00 98.25 90 SER A N 1
ATOM 660 C CA . SER A 1 90 ? -3.761 -17.902 -0.434 1.00 98.25 90 SER A CA 1
ATOM 661 C C . SER A 1 90 ? -2.377 -17.925 -1.101 1.00 98.25 90 SER A C 1
ATOM 663 O O . SER A 1 90 ? -1.542 -18.758 -0.751 1.00 98.25 90 SER A O 1
ATOM 665 N N . ASN A 1 91 ? -2.108 -17.004 -2.029 1.00 98.06 91 ASN A N 1
ATOM 666 C CA . ASN A 1 91 ? -0.814 -16.840 -2.687 1.00 98.06 91 ASN A CA 1
ATOM 667 C C . ASN A 1 91 ? 0.063 -15.786 -2.000 1.00 98.06 91 ASN A C 1
ATOM 669 O O . ASN A 1 91 ? 1.188 -15.558 -2.448 1.00 98.06 91 ASN A O 1
ATOM 673 N N . ARG A 1 92 ? -0.417 -15.190 -0.898 1.00 97.81 92 ARG A N 1
ATOM 674 C CA . ARG A 1 92 ? 0.213 -14.080 -0.173 1.00 97.81 92 ARG A CA 1
ATOM 675 C C . ARG A 1 92 ? 0.253 -12.787 -1.002 1.00 97.81 92 ARG A C 1
ATOM 677 O O . ARG A 1 92 ? 1.230 -12.047 -0.927 1.00 97.81 92 ARG A O 1
ATOM 684 N N . LYS A 1 93 ? -0.787 -12.534 -1.802 1.00 97.69 93 LYS A N 1
ATOM 685 C CA . LYS A 1 93 ? -0.933 -11.356 -2.669 1.00 97.69 93 LYS A CA 1
ATOM 686 C C . LYS A 1 93 ? -2.089 -10.454 -2.239 1.00 97.69 93 LYS A C 1
ATOM 688 O O . LYS A 1 93 ? -2.991 -10.887 -1.524 1.00 97.69 93 LYS A O 1
ATOM 693 N N . 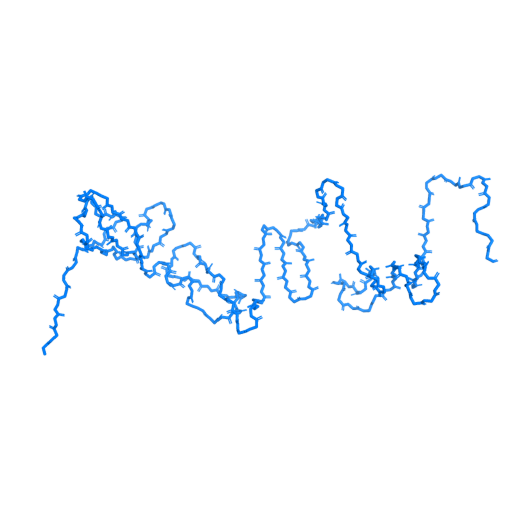ILE A 1 94 ? -2.033 -9.218 -2.727 1.00 97.94 94 ILE A N 1
ATOM 694 C CA . ILE A 1 94 ? -3.106 -8.218 -2.779 1.00 97.94 94 ILE A CA 1
ATOM 695 C C . ILE A 1 94 ? -3.165 -7.649 -4.205 1.00 97.94 94 ILE A C 1
ATOM 697 O O . ILE A 1 94 ? -2.187 -7.782 -4.945 1.00 97.94 94 ILE A O 1
ATOM 701 N N . ASP A 1 95 ? -4.296 -7.069 -4.595 1.00 97.44 95 ASP A N 1
ATOM 702 C CA . ASP A 1 95 ? -4.533 -6.511 -5.932 1.00 97.44 95 ASP A CA 1
ATOM 703 C C . ASP A 1 95 ? -3.890 -5.132 -6.146 1.00 97.44 95 ASP A C 1
ATOM 705 O O . ASP A 1 95 ? -3.378 -4.869 -7.232 1.00 97.44 95 ASP A O 1
ATOM 709 N N . GLU A 1 96 ? -3.845 -4.290 -5.113 1.00 97.50 96 GLU A N 1
ATOM 710 C CA . GLU A 1 96 ? -3.259 -2.949 -5.173 1.00 97.50 96 GLU A CA 1
ATOM 711 C C . GLU A 1 96 ? -2.585 -2.553 -3.856 1.00 97.50 96 GLU A C 1
ATOM 713 O O . GLU A 1 96 ? -3.068 -2.864 -2.764 1.00 97.50 96 GLU A O 1
ATOM 718 N N . TRP A 1 97 ? -1.477 -1.817 -3.956 1.00 97.69 97 TRP A N 1
ATOM 719 C CA . TRP A 1 97 ? -0.830 -1.186 -2.812 1.00 97.69 97 TRP A CA 1
ATOM 720 C C . TRP A 1 97 ? -0.515 0.280 -3.089 1.00 97.69 97 TRP A C 1
ATOM 722 O O . TRP A 1 97 ? 0.282 0.589 -3.973 1.00 97.69 97 TRP A O 1
ATOM 732 N N . ASN A 1 98 ? -1.110 1.175 -2.298 1.00 97.00 98 ASN A N 1
ATOM 733 C CA . ASN A 1 98 ? -0.908 2.618 -2.404 1.00 97.00 98 ASN A CA 1
ATOM 734 C C . ASN A 1 98 ? -0.033 3.116 -1.249 1.00 97.00 98 ASN A C 1
ATOM 736 O O . ASN A 1 98 ? -0.332 2.854 -0.082 1.00 97.00 98 ASN A O 1
ATOM 740 N N . VAL A 1 99 ? 1.033 3.847 -1.571 1.00 97.31 99 VAL A N 1
ATOM 741 C CA . VAL A 1 99 ? 1.939 4.482 -0.604 1.00 97.31 99 VAL A CA 1
ATOM 742 C C . VAL A 1 99 ? 2.191 5.907 -1.063 1.00 97.31 99 VAL A C 1
ATOM 744 O O . VAL A 1 99 ? 2.764 6.116 -2.127 1.00 97.31 99 VAL A O 1
ATOM 747 N N . ASP A 1 100 ? 1.769 6.886 -0.264 1.00 97.75 100 ASP A N 1
ATOM 748 C CA . ASP A 1 100 ? 1.796 8.300 -0.647 1.00 97.75 100 ASP A CA 1
ATOM 749 C C . ASP A 1 100 ? 1.133 8.515 -2.022 1.00 97.75 100 ASP A C 1
ATOM 751 O O . ASP A 1 100 ? -0.042 8.197 -2.202 1.00 97.75 100 ASP A O 1
ATOM 755 N N . ASN A 1 101 ? 1.878 9.045 -2.992 1.00 97.75 101 ASN A N 1
ATOM 756 C CA . ASN A 1 101 ? 1.451 9.251 -4.371 1.00 97.75 101 ASN A CA 1
ATOM 757 C C . ASN A 1 101 ? 1.858 8.103 -5.313 1.00 97.75 101 ASN A C 1
ATOM 759 O O . ASN A 1 101 ? 1.784 8.294 -6.524 1.00 97.75 101 ASN A O 1
ATOM 763 N N . LEU A 1 102 ? 2.281 6.946 -4.799 1.00 98.31 102 LEU A N 1
ATOM 764 C CA . LEU A 1 102 ? 2.692 5.781 -5.585 1.00 98.31 102 LEU A CA 1
ATOM 765 C C . LEU A 1 102 ? 1.673 4.640 -5.498 1.00 98.31 102 LEU A C 1
ATOM 767 O O . LEU A 1 102 ? 1.157 4.342 -4.418 1.00 98.31 102 LEU A O 1
ATOM 771 N N . THR A 1 103 ? 1.465 3.950 -6.617 1.00 97.81 103 THR A N 1
ATOM 772 C CA . THR A 1 103 ? 0.617 2.758 -6.720 1.00 97.81 103 THR A CA 1
ATOM 773 C C . THR A 1 103 ? 1.416 1.593 -7.295 1.00 97.81 103 THR A C 1
ATOM 775 O O . THR A 1 103 ? 2.058 1.724 -8.334 1.00 97.81 103 THR A O 1
ATOM 778 N N . LEU A 1 104 ? 1.360 0.440 -6.626 1.00 97.81 104 LEU A N 1
ATOM 779 C CA . LEU A 1 104 ? 1.762 -0.856 -7.170 1.00 97.81 104 LEU A CA 1
ATOM 780 C C . LEU A 1 104 ? 0.499 -1.657 -7.498 1.00 97.81 104 LEU A C 1
ATOM 782 O O . LEU A 1 104 ? -0.231 -2.047 -6.584 1.00 97.81 104 LEU A O 1
ATOM 786 N N . ASN A 1 105 ? 0.251 -1.914 -8.782 1.00 96.56 105 ASN A N 1
ATOM 787 C CA . ASN A 1 105 ? -0.915 -2.667 -9.244 1.00 96.56 105 ASN A CA 1
ATOM 788 C C . ASN A 1 105 ? -0.555 -3.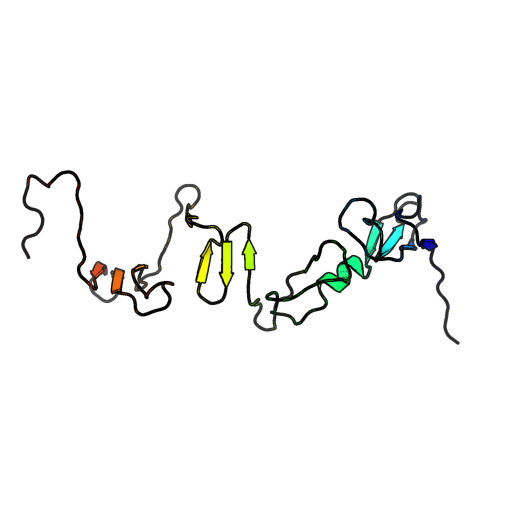496 -10.486 1.00 96.56 105 ASN A C 1
ATOM 790 O O . ASN A 1 105 ? -0.006 -2.990 -11.464 1.00 96.56 105 ASN A O 1
ATOM 794 N N . GLY A 1 106 ? -0.831 -4.801 -10.443 1.00 94.44 106 GLY A N 1
ATOM 795 C CA . GLY A 1 106 ? -0.464 -5.718 -11.521 1.00 94.44 106 GLY A CA 1
ATOM 796 C C . GLY A 1 106 ? 1.045 -5.722 -11.801 1.00 94.44 106 GLY A C 1
ATOM 797 O O . GLY A 1 106 ? 1.826 -6.183 -10.970 1.00 94.44 106 GLY A O 1
ATOM 798 N N . ASN A 1 107 ? 1.437 -5.236 -12.984 1.00 93.12 107 ASN A N 1
ATOM 799 C CA . ASN A 1 107 ? 2.835 -5.134 -13.430 1.00 93.12 107 ASN A CA 1
ATOM 800 C C . ASN A 1 107 ? 3.353 -3.683 -13.444 1.00 93.12 107 ASN A C 1
ATOM 802 O O . ASN A 1 107 ? 4.413 -3.424 -14.012 1.00 93.12 107 ASN A O 1
ATOM 806 N N . GLU A 1 108 ? 2.605 -2.741 -12.873 1.00 94.69 108 GLU A N 1
ATOM 807 C CA . GLU A 1 108 ? 2.894 -1.313 -12.940 1.00 94.69 108 GLU A CA 1
ATOM 808 C C . GLU A 1 108 ? 3.244 -0.760 -11.555 1.00 94.69 108 GLU A C 1
ATOM 810 O O . GLU A 1 108 ? 2.554 -1.019 -10.565 1.00 94.69 108 GLU A O 1
ATOM 815 N N . LEU A 1 109 ? 4.330 0.011 -11.506 1.00 96.38 109 LEU A N 1
ATOM 816 C CA . LEU A 1 109 ? 4.632 0.942 -10.427 1.00 96.38 109 LEU A CA 1
ATOM 817 C C . LEU A 1 109 ? 4.486 2.351 -11.006 1.00 96.38 109 LEU A C 1
ATOM 819 O O . LEU A 1 109 ? 5.273 2.727 -11.875 1.00 96.38 109 LEU A O 1
ATOM 823 N N . SER A 1 110 ? 3.500 3.108 -10.532 1.00 96.25 110 SER A N 1
ATOM 824 C CA . SER A 1 110 ? 3.140 4.415 -11.088 1.00 96.25 110 SER A CA 1
ATOM 825 C C . SER A 1 110 ? 3.026 5.500 -10.019 1.00 96.25 110 SER A C 1
ATOM 827 O O . SER A 1 110 ? 2.820 5.218 -8.837 1.00 96.25 110 SER A O 1
ATOM 829 N N . SER A 1 111 ? 3.181 6.757 -10.438 1.00 97.62 111 SER A N 1
ATOM 830 C CA . SER A 1 111 ? 2.799 7.930 -9.654 1.00 97.62 111 SER A CA 1
ATOM 831 C C . SER A 1 111 ? 1.364 8.342 -9.998 1.00 97.62 111 SER A C 1
ATOM 833 O O . SER A 1 111 ? 0.890 8.160 -11.117 1.00 97.62 111 SER A O 1
ATOM 835 N N . THR A 1 112 ? 0.645 8.891 -9.021 1.00 97.00 112 THR A N 1
ATOM 836 C CA . THR A 1 112 ? -0.787 9.238 -9.143 1.00 97.00 112 THR A CA 1
ATOM 837 C C . THR A 1 112 ? -1.045 10.742 -9.217 1.00 97.00 112 THR A C 1
ATOM 839 O O . THR A 1 112 ? -2.166 11.176 -9.482 1.00 97.00 112 THR A O 1
ATOM 842 N N . ASN A 1 113 ? -0.018 11.563 -8.997 1.00 96.81 113 ASN A N 1
ATOM 843 C CA . ASN A 1 113 ? -0.075 13.010 -9.156 1.00 96.81 113 ASN A CA 1
ATOM 844 C C . ASN A 1 113 ? 0.506 13.434 -10.511 1.00 96.81 113 ASN A C 1
ATOM 846 O O . ASN A 1 113 ? 1.483 12.864 -10.988 1.00 96.81 113 ASN A O 1
ATOM 850 N N . ALA A 1 114 ? -0.088 14.468 -11.112 1.00 96.56 114 ALA A N 1
ATOM 851 C CA . ALA A 1 114 ? 0.360 14.998 -12.396 1.00 96.56 114 ALA A CA 1
ATOM 852 C C . ALA A 1 114 ? 1.837 15.422 -12.344 1.00 96.56 114 ALA A C 1
ATOM 854 O O . ALA A 1 114 ? 2.264 16.040 -11.367 1.00 96.56 114 ALA A O 1
ATOM 855 N N . ASP A 1 115 ? 2.579 15.081 -13.401 1.00 95.25 115 ASP A N 1
ATOM 856 C CA . ASP A 1 115 ? 4.004 15.390 -13.575 1.00 95.25 115 ASP A CA 1
ATOM 857 C C . ASP A 1 115 ? 4.902 14.914 -12.409 1.00 95.25 115 ASP A C 1
ATOM 859 O O . ASP A 1 115 ? 5.961 15.485 -12.152 1.00 95.25 115 ASP A O 1
ATOM 863 N N . GLY A 1 116 ? 4.472 13.887 -11.663 1.00 96.56 116 GLY A N 1
ATOM 864 C CA . GLY A 1 116 ? 5.230 13.316 -10.552 1.00 96.56 116 GLY A CA 1
ATOM 865 C C . GLY A 1 116 ? 6.243 12.270 -11.012 1.00 96.56 116 GLY A C 1
ATOM 866 O O . GLY A 1 116 ? 5.854 11.196 -11.468 1.00 96.56 116 GLY A O 1
ATOM 867 N N . ASP A 1 117 ? 7.533 12.544 -10.827 1.00 97.62 117 ASP A N 1
ATOM 868 C CA . ASP A 1 117 ? 8.601 11.576 -11.098 1.00 97.62 117 ASP A CA 1
ATOM 869 C C . ASP A 1 117 ? 8.569 10.381 -10.125 1.00 97.62 117 ASP A C 1
ATOM 871 O O . ASP A 1 117 ? 8.246 10.522 -8.941 1.00 97.62 117 ASP A O 1
ATOM 875 N N . ILE A 1 118 ? 9.006 9.210 -10.600 1.00 97.62 118 ILE A N 1
ATOM 876 C CA . ILE A 1 118 ? 9.352 8.057 -9.755 1.00 97.62 118 ILE A CA 1
ATOM 877 C C . ILE A 1 118 ? 10.871 8.008 -9.623 1.00 97.62 118 ILE A C 1
ATOM 879 O O . ILE A 1 118 ? 11.591 7.858 -10.611 1.00 97.62 118 ILE A O 1
ATOM 883 N N . VAL A 1 119 ? 11.369 8.121 -8.393 1.00 97.81 119 VAL A N 1
ATOM 884 C CA . VAL A 1 119 ? 12.808 8.192 -8.114 1.00 97.81 119 VAL A CA 1
ATOM 885 C C . VAL A 1 119 ? 13.293 6.893 -7.472 1.00 97.81 119 VAL A C 1
ATOM 887 O O . VAL A 1 119 ? 12.897 6.557 -6.358 1.00 97.81 119 VAL A O 1
ATOM 890 N N . PHE A 1 120 ? 14.221 6.200 -8.136 1.00 97.69 120 PHE A N 1
ATOM 891 C CA . PHE A 1 120 ? 14.956 5.066 -7.570 1.00 97.69 120 PHE A CA 1
ATOM 892 C C . PHE A 1 120 ? 16.324 5.544 -7.068 1.00 97.69 120 PHE A C 1
ATOM 894 O O . PHE A 1 120 ? 17.227 5.790 -7.863 1.00 97.69 120 PHE A O 1
ATOM 901 N N . ASN A 1 121 ? 16.474 5.699 -5.749 1.00 97.81 121 ASN A N 1
ATOM 902 C CA . ASN A 1 121 ? 17.693 6.219 -5.119 1.00 97.81 121 ASN A CA 1
ATOM 903 C C . ASN A 1 121 ? 18.189 5.274 -4.007 1.00 97.81 121 ASN A C 1
ATOM 905 O O . ASN A 1 121 ? 17.723 5.376 -2.867 1.00 97.81 121 ASN A O 1
ATOM 909 N N . PRO A 1 122 ? 19.092 4.327 -4.315 1.00 98.00 122 PRO A N 1
ATOM 910 C CA . PRO A 1 122 ? 19.667 3.435 -3.313 1.00 98.00 122 PRO A CA 1
ATOM 911 C C . PRO A 1 122 ? 20.494 4.194 -2.262 1.00 98.00 122 PRO A C 1
ATOM 913 O O . PRO A 1 122 ? 21.117 5.213 -2.547 1.00 98.00 122 PRO A O 1
ATOM 916 N N . ASN A 1 123 ? 20.536 3.687 -1.027 1.00 97.81 123 ASN A N 1
ATOM 917 C CA . ASN A 1 123 ? 21.357 4.278 0.034 1.00 97.81 123 ASN A CA 1
ATOM 918 C C . ASN A 1 123 ? 22.833 3.846 -0.090 1.00 97.81 123 ASN A C 1
ATOM 920 O O . ASN A 1 123 ? 23.123 2.679 -0.356 1.00 97.81 123 ASN A O 1
ATOM 924 N N . GLY A 1 124 ? 23.769 4.760 0.185 1.00 97.25 124 GLY A N 1
ATOM 925 C CA . GLY A 1 124 ? 25.203 4.475 0.230 1.00 97.25 124 GLY A CA 1
ATOM 926 C C . GLY A 1 124 ? 25.769 4.100 -1.139 1.00 97.25 124 GLY A C 1
ATOM 927 O O . GLY A 1 124 ? 25.667 4.871 -2.083 1.00 97.25 124 GLY A O 1
ATOM 928 N N . THR A 1 125 ? 26.393 2.926 -1.231 1.00 97.56 125 THR A N 1
ATOM 929 C CA . THR A 1 125 ? 26.948 2.366 -2.476 1.00 97.56 125 THR A CA 1
ATOM 930 C C . THR A 1 125 ? 25.987 1.376 -3.143 1.00 97.56 125 THR A C 1
ATOM 932 O O . THR A 1 125 ? 26.439 0.425 -3.772 1.00 97.56 125 THR A O 1
ATOM 935 N N . GLY A 1 126 ? 24.680 1.497 -2.899 1.00 98.06 126 GLY A N 1
ATOM 936 C CA . GLY A 1 126 ? 23.687 0.624 -3.521 1.00 98.06 126 GLY A CA 1
ATOM 937 C C . GLY A 1 126 ? 23.487 0.949 -5.002 1.00 98.06 126 GLY A C 1
ATOM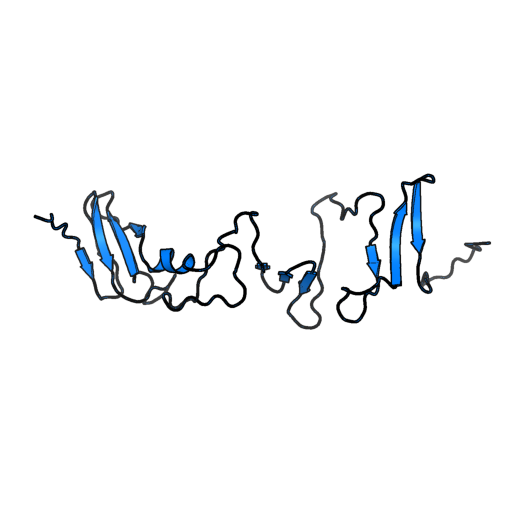 938 O O . GLY A 1 126 ? 23.568 2.109 -5.398 1.00 98.06 126 GLY A O 1
ATOM 939 N N . ASP A 1 127 ? 23.147 -0.070 -5.787 1.00 98.00 127 ASP A N 1
ATOM 940 C CA . ASP A 1 127 ? 22.857 0.047 -7.217 1.00 98.00 127 ASP A CA 1
ATOM 941 C C . ASP A 1 127 ? 21.378 -0.248 -7.508 1.00 98.00 127 ASP A C 1
ATOM 943 O O . ASP A 1 127 ? 20.724 -1.013 -6.792 1.00 98.00 127 ASP A O 1
ATOM 947 N N . VAL A 1 128 ? 20.847 0.328 -8.591 1.00 97.25 128 VAL A N 1
ATOM 948 C CA . VAL A 1 128 ? 19.603 -0.154 -9.209 1.00 97.25 128 VAL A CA 1
ATOM 949 C C . VAL A 1 128 ? 19.984 -1.282 -10.160 1.00 97.25 128 VAL A C 1
ATOM 951 O O . VAL A 1 128 ? 20.574 -1.039 -11.210 1.00 97.25 128 VAL A O 1
ATOM 954 N N . VAL A 1 129 ? 19.678 -2.518 -9.773 1.00 96.06 129 VAL A N 1
ATOM 955 C CA . VAL A 1 129 ? 20.133 -3.715 -10.490 1.00 96.06 129 VAL A CA 1
ATOM 956 C C . VAL A 1 129 ? 19.028 -4.272 -11.374 1.00 96.06 129 VAL A C 1
ATOM 958 O O . VAL A 1 129 ? 17.916 -4.534 -10.915 1.00 96.06 129 VAL A O 1
ATOM 961 N N . LEU A 1 130 ? 19.376 -4.516 -12.633 1.00 94.44 130 LEU A N 1
ATOM 962 C CA . LEU A 1 130 ? 18.627 -5.369 -13.544 1.00 94.44 130 LEU A CA 1
ATOM 963 C C . LEU A 1 130 ? 19.447 -6.653 -13.726 1.00 94.44 130 LEU A C 1
ATOM 965 O O . LEU A 1 130 ? 20.616 -6.532 -14.089 1.00 94.44 130 LEU A O 1
ATOM 969 N N . PRO A 1 131 ? 18.892 -7.845 -13.430 1.00 92.38 131 PRO A N 1
ATOM 970 C CA . PRO A 1 131 ? 19.612 -9.104 -13.597 1.00 92.38 131 PRO A CA 1
ATOM 971 C C . PRO A 1 131 ? 20.076 -9.328 -15.036 1.00 92.38 131 PRO A C 1
ATOM 973 O O . PRO A 1 131 ? 19.549 -8.722 -15.973 1.00 92.38 131 PRO A O 1
ATOM 976 N N . ASP A 1 132 ? 21.006 -10.257 -15.213 1.00 89.50 132 ASP A N 1
ATOM 977 C CA . ASP A 1 132 ? 21.531 -10.610 -16.528 1.00 89.50 132 ASP A CA 1
ATOM 978 C C . ASP A 1 132 ? 20.416 -11.030 -17.488 1.00 89.50 132 ASP A C 1
ATOM 980 O O . ASP A 1 132 ? 19.349 -11.511 -17.084 1.00 89.50 132 ASP A O 1
ATOM 984 N N . ASP A 1 133 ? 20.626 -10.742 -18.772 1.00 87.69 133 ASP A N 1
ATOM 985 C CA . ASP A 1 133 ? 19.648 -10.927 -19.846 1.00 87.69 133 ASP A CA 1
ATOM 986 C C . ASP A 1 133 ? 18.313 -10.175 -19.660 1.00 87.69 133 ASP A C 1
ATOM 988 O O . ASP A 1 133 ? 17.389 -10.327 -20.468 1.00 87.69 133 ASP A O 1
ATOM 992 N N . THR A 1 134 ? 18.210 -9.301 -18.654 1.00 93.44 134 THR A N 1
ATOM 993 C CA . THR A 1 134 ? 17.057 -8.421 -18.444 1.00 93.44 134 THR A CA 1
ATOM 994 C C . THR A 1 134 ? 17.275 -7.079 -19.137 1.00 93.44 134 THR A C 1
ATOM 996 O O . THR A 1 134 ? 18.374 -6.526 -19.180 1.00 93.44 134 THR A O 1
ATOM 999 N N . LYS A 1 135 ? 16.198 -6.535 -19.705 1.00 92.94 135 LYS A N 1
ATOM 1000 C CA . LYS A 1 135 ? 16.194 -5.252 -20.412 1.00 92.94 135 LYS A CA 1
ATOM 1001 C C . LYS A 1 135 ? 15.569 -4.163 -19.550 1.00 92.94 135 LYS A C 1
ATOM 1003 O O . LYS A 1 135 ? 14.475 -4.357 -19.026 1.00 92.94 135 LYS A O 1
ATOM 1008 N N . LEU A 1 136 ? 16.192 -2.988 -19.523 1.00 95.38 136 LEU A N 1
ATOM 1009 C CA . LEU A 1 136 ? 15.470 -1.738 -19.309 1.00 95.38 136 LEU A CA 1
ATOM 1010 C C . LEU A 1 136 ? 14.820 -1.344 -20.635 1.00 95.38 136 LEU A C 1
ATOM 1012 O O . LEU A 1 136 ? 15.530 -0.992 -21.577 1.00 95.38 136 LEU A O 1
ATOM 1016 N N . GLY A 1 137 ? 13.498 -1.461 -20.730 1.00 93.81 137 GLY A N 1
ATOM 1017 C CA . GLY A 1 137 ? 12.738 -1.126 -21.934 1.00 93.81 137 GLY A CA 1
ATOM 1018 C C . GLY A 1 137 ? 12.280 0.332 -21.968 1.00 93.81 137 GLY A C 1
ATOM 1019 O O . GLY A 1 137 ? 11.975 0.918 -20.935 1.00 93.81 137 GLY A O 1
ATOM 1020 N N . PHE A 1 138 ? 12.185 0.891 -23.171 1.00 93.44 138 PHE A N 1
ATOM 1021 C CA . PHE A 1 138 ? 11.627 2.211 -23.459 1.00 93.44 138 PHE A CA 1
ATOM 1022 C C . PHE A 1 138 ? 10.583 2.081 -24.574 1.00 93.44 138 PHE A C 1
ATOM 1024 O O . PHE A 1 138 ? 10.785 1.312 -25.517 1.00 93.44 138 PHE A O 1
ATOM 1031 N N . GLY A 1 139 ? 9.481 2.829 -24.484 1.00 92.06 139 GLY A N 1
ATOM 1032 C CA . GLY A 1 139 ? 8.322 2.686 -25.374 1.00 92.06 139 GLY A CA 1
ATOM 1033 C C . GLY A 1 139 ? 7.178 1.943 -24.687 1.00 92.06 139 GLY A C 1
ATOM 1034 O O . GLY A 1 139 ? 6.977 2.114 -23.488 1.00 92.06 139 GLY A O 1
ATOM 1035 N N . GLY A 1 140 ? 6.434 1.113 -25.423 1.00 90.88 140 GLY A N 1
ATOM 1036 C CA . GLY A 1 140 ? 5.299 0.369 -24.860 1.00 90.88 140 GLY A CA 1
ATOM 1037 C C . GLY A 1 140 ? 3.958 1.104 -24.946 1.00 90.88 140 GLY A C 1
ATOM 1038 O O . GLY A 1 140 ? 3.040 0.801 -24.186 1.00 90.88 140 GLY A O 1
ATOM 1039 N N . GLY A 1 141 ? 3.817 2.045 -25.882 1.00 89.56 141 GLY A N 1
ATOM 1040 C CA . GLY A 1 141 ? 2.611 2.866 -26.025 1.00 89.56 141 GLY A CA 1
ATOM 1041 C C . GLY A 1 141 ? 2.520 3.968 -24.966 1.00 89.56 141 GLY A C 1
ATOM 1042 O O . GLY A 1 141 ? 3.532 4.378 -24.407 1.00 89.56 141 GLY A O 1
ATOM 1043 N N . ASN A 1 142 ? 1.306 4.467 -24.718 1.00 88.00 142 ASN A N 1
ATOM 1044 C CA . ASN A 1 142 ? 1.069 5.577 -23.789 1.00 88.00 142 ASN A CA 1
ATOM 1045 C C . ASN A 1 142 ? 1.398 5.228 -22.331 1.00 88.00 142 ASN A C 1
ATOM 1047 O O . ASN A 1 142 ? 1.944 6.072 -21.629 1.00 88.00 142 ASN A O 1
ATOM 1051 N N . ASP A 1 143 ? 1.121 3.987 -21.924 1.00 84.50 143 ASP A N 1
ATOM 1052 C CA . ASP A 1 143 ? 1.188 3.557 -20.520 1.00 84.50 143 ASP A CA 1
ATOM 1053 C C . ASP A 1 143 ? 2.328 2.546 -20.272 1.00 84.50 143 ASP A C 1
ATOM 1055 O O . ASP A 1 143 ? 2.367 1.871 -19.251 1.00 84.50 143 ASP A O 1
ATOM 1059 N N . GLY A 1 144 ? 3.244 2.365 -21.233 1.00 88.94 144 GLY A N 1
ATOM 1060 C CA . GLY A 1 144 ? 4.429 1.507 -21.072 1.00 88.94 144 GLY A CA 1
ATOM 1061 C C . GLY A 1 144 ? 4.176 -0.009 -21.010 1.00 88.94 144 GLY A C 1
ATOM 1062 O O . GLY A 1 144 ? 5.114 -0.774 -20.802 1.00 88.94 144 GLY A O 1
ATOM 1063 N N . THR A 1 145 ? 2.939 -0.473 -21.216 1.00 88.94 145 THR A N 1
ATOM 1064 C CA . THR A 1 145 ? 2.550 -1.898 -21.120 1.00 88.94 145 THR A CA 1
ATOM 1065 C C . THR A 1 145 ? 2.554 -2.651 -22.458 1.00 88.94 145 THR A C 1
ATOM 1067 O O . THR A 1 145 ? 2.333 -3.863 -22.500 1.00 88.94 145 THR A O 1
ATOM 1070 N N . GLY A 1 146 ? 2.787 -1.947 -23.566 1.00 91.38 146 GLY A N 1
ATOM 1071 C CA . GLY A 1 146 ? 2.856 -2.503 -24.916 1.00 91.38 146 GLY A CA 1
ATOM 1072 C C . GLY A 1 146 ? 4.217 -3.112 -25.280 1.00 91.38 146 GLY A C 1
ATOM 1073 O O . GLY A 1 146 ? 5.043 -3.445 -24.436 1.00 91.38 146 GLY A O 1
ATOM 1074 N N . THR A 1 147 ? 4.470 -3.255 -26.584 1.00 92.69 147 THR A N 1
ATOM 1075 C CA . THR A 1 147 ? 5.782 -3.708 -27.083 1.00 92.69 147 THR A CA 1
ATOM 1076 C C . THR A 1 147 ? 6.834 -2.621 -26.869 1.00 92.69 147 THR A C 1
ATOM 1078 O O . THR A 1 147 ? 6.605 -1.471 -27.232 1.00 92.69 147 THR A O 1
ATOM 1081 N N . ILE A 1 148 ? 7.982 -2.989 -26.296 1.00 94.00 148 ILE A N 1
ATOM 1082 C CA . ILE A 1 148 ? 9.118 -2.076 -26.120 1.00 94.00 148 ILE A CA 1
ATOM 1083 C C . ILE A 1 148 ? 9.708 -1.681 -27.480 1.00 94.00 148 ILE A C 1
ATOM 1085 O O . ILE A 1 148 ? 9.901 -2.531 -28.350 1.00 94.00 148 ILE A O 1
ATOM 1089 N N . ASP A 1 149 ? 10.029 -0.402 -27.648 1.00 92.56 149 ASP A N 1
ATOM 1090 C CA . ASP A 1 149 ? 10.585 0.137 -28.890 1.00 92.56 149 ASP A CA 1
ATOM 1091 C C . ASP A 1 149 ? 12.115 0.114 -28.873 1.00 92.56 149 ASP A C 1
ATOM 1093 O O . ASP A 1 149 ? 12.741 -0.201 -29.884 1.00 92.56 149 ASP A O 1
ATOM 1097 N N . ALA A 1 150 ? 12.720 0.428 -27.725 1.00 93.75 150 ALA A N 1
ATOM 1098 C CA . ALA A 1 150 ? 14.163 0.415 -27.500 1.00 93.75 150 ALA A CA 1
ATOM 1099 C C . ALA A 1 150 ? 14.507 -0.164 -26.123 1.00 93.75 150 ALA A C 1
ATOM 1101 O O . ALA A 1 150 ? 13.642 -0.280 -25.255 1.00 93.75 150 ALA A O 1
ATOM 1102 N N . PHE A 1 151 ? 15.763 -0.555 -25.911 1.00 93.69 151 PHE A N 1
ATOM 1103 C CA . PHE A 1 151 ? 16.215 -1.090 -24.629 1.00 93.69 151 PHE A CA 1
ATOM 1104 C C . PHE A 1 151 ? 17.693 -0.829 -24.343 1.00 93.69 151 PHE A C 1
ATOM 1106 O O . PHE A 1 151 ? 18.487 -0.597 -25.255 1.00 93.69 151 PHE A O 1
ATOM 1113 N N . ILE A 1 152 ? 18.050 -0.966 -23.067 1.00 94.25 152 ILE A N 1
ATOM 1114 C CA . ILE A 1 152 ? 19.418 -1.160 -22.577 1.00 94.25 152 ILE A CA 1
ATOM 1115 C C . ILE A 1 152 ? 19.456 -2.508 -21.845 1.00 94.25 152 ILE A C 1
ATOM 1117 O O . ILE A 1 152 ? 18.552 -2.798 -21.063 1.00 94.25 152 ILE A O 1
ATOM 1121 N N . ARG A 1 153 ? 20.468 -3.346 -22.089 1.00 93.00 153 ARG A N 1
ATOM 1122 C CA . ARG A 1 153 ? 20.682 -4.602 -21.343 1.00 93.00 153 ARG A CA 1
ATOM 1123 C C . ARG A 1 153 ? 22.146 -4.972 -21.240 1.00 93.00 153 ARG A C 1
ATOM 1125 O O . ARG A 1 153 ? 22.931 -4.564 -22.089 1.00 93.00 153 ARG A O 1
ATOM 1132 N N . TYR A 1 154 ? 22.470 -5.823 -20.279 1.00 93.88 154 TYR A N 1
ATOM 1133 C CA . TYR A 1 154 ? 23.702 -6.599 -20.304 1.00 93.88 154 TYR A CA 1
ATOM 1134 C C . TYR A 1 154 ? 23.392 -7.999 -20.858 1.00 93.88 154 TYR A C 1
ATOM 1136 O O . TYR A 1 154 ? 22.469 -8.663 -20.389 1.00 93.88 154 TYR A O 1
ATOM 1144 N N . ASP A 1 155 ? 24.079 -8.388 -21.930 1.00 88.31 155 ASP A N 1
ATOM 1145 C CA . ASP A 1 155 ? 23.908 -9.670 -22.619 1.00 88.31 155 ASP A CA 1
ATOM 1146 C C . ASP A 1 155 ? 25.008 -10.630 -22.178 1.00 88.31 155 ASP A C 1
ATOM 1148 O O . ASP A 1 155 ? 26.129 -10.518 -22.675 1.00 88.31 155 ASP A O 1
ATOM 1152 N N . GLU A 1 156 ? 24.687 -11.547 -21.264 1.00 86.25 156 GLU A N 1
ATOM 1153 C CA . GLU A 1 156 ? 25.615 -12.598 -20.812 1.00 86.25 156 GLU A CA 1
ATOM 1154 C C . GLU A 1 156 ? 25.532 -13.865 -21.671 1.00 86.25 156 GLU A C 1
ATOM 1156 O O . GLU A 1 156 ? 26.318 -14.805 -21.533 1.00 86.25 156 GLU A O 1
ATOM 1161 N N . ASN A 1 157 ? 24.604 -13.909 -22.630 1.00 79.56 157 ASN A N 1
ATOM 1162 C CA . ASN A 1 157 ? 24.549 -15.003 -23.586 1.00 79.56 157 ASN A CA 1
ATOM 1163 C C . ASN A 1 157 ? 25.610 -14.833 -24.679 1.00 79.56 157 ASN A C 1
ATOM 1165 O O . ASN A 1 157 ? 25.342 -14.457 -25.820 1.00 79.56 157 ASN A O 1
ATOM 1169 N N . GLY A 1 158 ? 26.843 -15.191 -24.329 1.00 81.62 158 GLY A N 1
ATOM 1170 C CA . GLY A 1 158 ? 27.925 -15.494 -25.257 1.00 81.62 158 GLY A CA 1
ATOM 1171 C C . GLY A 1 158 ? 29.047 -14.462 -25.305 1.00 81.62 158 GLY A C 1
ATOM 1172 O O . GLY A 1 158 ? 30.203 -14.872 -25.287 1.00 81.62 158 GLY A O 1
ATOM 1173 N N . VAL A 1 159 ? 28.746 -13.160 -25.413 1.00 73.38 159 VAL A N 1
ATOM 1174 C CA . VAL A 1 159 ? 29.773 -12.112 -25.651 1.00 73.38 159 VAL A CA 1
ATOM 1175 C C . VAL A 1 159 ? 29.927 -11.125 -24.480 1.00 73.38 159 VAL A C 1
ATOM 1177 O O . VAL A 1 159 ? 30.819 -10.286 -24.543 1.00 73.38 159 VAL A O 1
ATOM 1180 N N . ASP A 1 160 ? 29.118 -11.231 -23.422 1.00 90.75 160 ASP A N 1
ATOM 1181 C CA . ASP A 1 160 ? 29.182 -10.428 -22.186 1.00 90.75 160 ASP A CA 1
ATOM 1182 C C . ASP A 1 160 ? 29.343 -8.926 -22.452 1.00 90.75 160 ASP A C 1
ATOM 1184 O O . ASP A 1 160 ? 30.420 -8.340 -22.301 1.00 90.75 160 ASP A O 1
ATOM 1188 N N . ARG A 1 161 ? 28.267 -8.282 -22.920 1.00 90.75 161 ARG A N 1
ATOM 1189 C CA . ARG A 1 161 ? 28.320 -6.867 -23.319 1.00 90.75 161 ARG A CA 1
ATOM 1190 C C . ARG A 1 161 ? 27.081 -6.069 -22.949 1.00 90.75 161 ARG A C 1
ATOM 1192 O O . ARG A 1 161 ? 25.957 -6.553 -23.046 1.00 90.75 161 ARG A O 1
ATOM 1199 N N . LEU A 1 162 ? 27.292 -4.787 -22.650 1.00 92.31 162 LEU A N 1
ATOM 1200 C CA . LEU A 1 162 ? 26.220 -3.795 -22.613 1.00 92.31 162 LEU A CA 1
ATOM 1201 C C . LEU A 1 162 ? 25.733 -3.520 -24.044 1.00 92.31 162 LEU A C 1
ATOM 1203 O O . LEU A 1 162 ? 26.508 -3.103 -24.906 1.00 92.31 162 LEU A O 1
ATOM 1207 N N . GLU A 1 163 ? 24.446 -3.730 -24.289 1.00 90.19 163 GLU A N 1
ATOM 1208 C CA . GLU A 1 163 ? 23.783 -3.494 -25.566 1.00 90.19 163 GLU A CA 1
ATOM 1209 C C . GLU A 1 163 ? 22.709 -2.414 -25.424 1.00 90.19 163 GLU A C 1
ATOM 1211 O O . GLU A 1 163 ? 21.923 -2.410 -24.474 1.00 90.19 163 GLU A O 1
ATOM 1216 N N . ILE A 1 164 ? 22.651 -1.533 -26.422 1.00 91.62 164 ILE A N 1
ATOM 1217 C CA . ILE A 1 164 ? 21.557 -0.588 -26.629 1.00 91.62 164 ILE A CA 1
ATOM 1218 C C . ILE A 1 164 ? 20.979 -0.891 -28.009 1.00 91.62 164 ILE A C 1
ATOM 1220 O O . ILE A 1 164 ? 21.712 -0.875 -28.997 1.00 91.62 164 ILE A O 1
ATOM 1224 N N . GLY A 1 165 ? 19.688 -1.210 -28.077 1.00 88.50 165 GLY A N 1
ATOM 1225 C CA . GLY A 1 165 ? 19.057 -1.690 -29.308 1.00 88.50 165 GLY A CA 1
ATOM 1226 C C . GLY A 1 165 ? 17.593 -1.285 -29.440 1.00 88.50 165 GLY A C 1
ATOM 1227 O O . GLY A 1 165 ? 16.997 -0.764 -28.500 1.00 88.50 165 GLY A O 1
ATOM 1228 N N . GLY A 1 166 ? 17.014 -1.544 -30.617 1.00 87.88 166 GLY A N 1
ATOM 1229 C CA . GLY A 1 166 ? 15.628 -1.216 -30.970 1.00 87.88 166 GLY A CA 1
ATOM 1230 C C . GLY A 1 166 ? 15.501 -0.090 -32.002 1.00 87.88 166 GLY A C 1
ATOM 1231 O O . GLY A 1 166 ? 16.391 0.103 -32.831 1.00 87.88 166 GLY A O 1
ATOM 1232 N N . SER A 1 167 ? 14.369 0.618 -31.984 1.00 82.94 167 SER A N 1
ATOM 1233 C CA . SER A 1 167 ? 14.095 1.795 -32.820 1.00 82.94 167 SER A CA 1
ATOM 1234 C C . SER A 1 167 ? 15.144 2.894 -32.598 1.00 82.94 167 SER A C 1
ATOM 1236 O O . SER A 1 167 ? 15.788 2.933 -31.554 1.00 82.94 167 SER A O 1
ATOM 1238 N N . GLY A 1 168 ? 15.331 3.774 -33.589 1.00 77.00 168 GLY A N 1
ATOM 1239 C CA . GLY A 1 168 ? 16.482 4.678 -33.732 1.00 77.00 168 GLY A CA 1
ATOM 1240 C C . GLY A 1 168 ? 17.033 5.259 -32.422 1.00 77.00 168 GLY A C 1
ATOM 1241 O O . GLY A 1 168 ? 16.485 6.209 -31.867 1.00 77.00 168 GLY A O 1
ATOM 1242 N N . THR A 1 169 ? 18.159 4.714 -31.961 1.00 76.94 169 THR A N 1
ATOM 1243 C CA . THR A 1 169 ? 18.861 5.150 -30.749 1.00 76.94 169 THR A CA 1
ATOM 1244 C C . THR A 1 169 ? 19.795 6.315 -31.082 1.00 76.94 169 THR A C 1
ATOM 1246 O O . THR A 1 169 ? 20.668 6.175 -31.941 1.00 76.94 169 THR A O 1
ATOM 1249 N N . ARG A 1 170 ? 19.656 7.463 -30.407 1.00 78.19 170 ARG A N 1
ATOM 1250 C CA . ARG A 1 170 ? 20.560 8.618 -30.563 1.00 78.19 170 ARG A CA 1
ATOM 1251 C C . ARG A 1 170 ? 21.308 8.896 -29.265 1.00 78.19 170 ARG A C 1
ATOM 1253 O O . ARG A 1 170 ? 20.685 9.166 -28.244 1.00 78.19 170 ARG A O 1
ATOM 1260 N N . PHE A 1 171 ? 22.634 8.942 -29.335 1.00 79.25 171 PHE A N 1
ATOM 1261 C CA . PHE A 1 171 ? 23.470 9.473 -28.259 1.00 79.25 171 PHE A CA 1
ATOM 1262 C C . PHE A 1 171 ? 23.612 10.986 -28.446 1.00 79.25 171 PHE A C 1
ATOM 1264 O O . PHE A 1 171 ? 24.349 11.445 -29.316 1.00 79.25 171 PHE A O 1
ATOM 1271 N N . SER A 1 172 ? 22.860 11.771 -27.676 1.00 75.44 172 SER A N 1
ATOM 1272 C CA . SER A 1 172 ? 22.980 13.232 -27.684 1.00 75.44 172 SER A CA 1
ATOM 1273 C C . SER A 1 172 ? 24.128 13.652 -26.765 1.00 75.44 172 SER A C 1
ATOM 1275 O O . SER A 1 172 ? 24.067 13.396 -25.565 1.00 75.44 172 SER A O 1
ATOM 1277 N N . ASN A 1 173 ? 25.151 14.315 -27.301 1.00 74.94 173 ASN A N 1
ATOM 1278 C CA . ASN A 1 173 ? 26.224 14.916 -26.511 1.00 74.94 173 ASN A CA 1
ATOM 1279 C C . ASN A 1 173 ? 26.213 16.441 -26.710 1.00 74.94 173 ASN A C 1
ATOM 1281 O O . ASN A 1 173 ? 26.097 16.912 -27.837 1.00 74.94 173 ASN A O 1
ATOM 1285 N N . THR A 1 174 ? 26.305 17.208 -25.622 1.00 69.19 174 THR A N 1
ATOM 1286 C CA . THR A 1 174 ? 26.296 18.684 -25.644 1.00 69.19 174 THR A CA 1
ATOM 1287 C C . THR A 1 174 ? 27.627 19.268 -26.130 1.00 69.19 174 THR A C 1
ATOM 1289 O O . THR A 1 174 ? 27.658 20.396 -26.618 1.00 69.19 174 THR A O 1
ATOM 1292 N N . THR A 1 175 ? 28.717 18.502 -26.043 1.00 69.62 175 THR A N 1
ATOM 1293 C CA . THR A 1 175 ? 30.032 18.889 -26.565 1.00 69.62 175 THR A CA 1
ATOM 1294 C C . THR A 1 175 ? 30.503 17.796 -27.513 1.00 69.62 175 THR A C 1
ATOM 1296 O O . THR A 1 175 ? 30.809 16.694 -27.062 1.00 69.62 175 THR A O 1
ATOM 1299 N N . ASP A 1 176 ? 30.544 18.074 -28.816 1.00 60.81 176 ASP A N 1
ATOM 1300 C CA . ASP A 1 176 ? 31.034 17.121 -29.814 1.00 60.81 176 ASP A CA 1
ATOM 1301 C C . ASP A 1 176 ? 32.399 16.551 -29.401 1.00 60.81 176 ASP A C 1
ATOM 1303 O O . ASP A 1 176 ? 33.299 17.278 -28.969 1.00 60.81 176 ASP A O 1
ATOM 1307 N N . ALA A 1 177 ? 32.574 15.238 -29.555 1.00 62.56 177 ALA A N 1
ATOM 1308 C CA . ALA A 1 177 ? 33.903 14.657 -29.492 1.00 62.56 177 ALA A CA 1
ATOM 1309 C C . ALA A 1 177 ? 34.727 15.246 -30.647 1.00 62.56 177 ALA A C 1
ATOM 1311 O O . ALA A 1 177 ? 34.424 15.023 -31.816 1.00 62.56 177 ALA A O 1
ATOM 1312 N N . THR A 1 178 ? 35.785 15.994 -30.333 1.00 59.34 178 THR A N 1
ATOM 1313 C CA . THR A 1 178 ? 36.712 16.537 -31.344 1.00 59.34 178 THR A CA 1
ATOM 1314 C C . THR A 1 178 ? 37.580 15.460 -31.996 1.00 59.34 178 THR A C 1
ATOM 1316 O O . THR A 1 178 ? 38.276 15.726 -32.975 1.00 59.34 178 THR A O 1
ATOM 1319 N N . THR A 1 179 ? 37.503 14.230 -31.491 1.00 62.38 179 THR A N 1
ATOM 1320 C CA . THR A 1 179 ? 38.161 13.053 -32.045 1.00 62.38 179 THR A CA 1
ATOM 1321 C C . THR A 1 179 ? 37.089 12.030 -32.385 1.00 62.38 179 THR A C 1
ATOM 1323 O O . THR A 1 179 ? 36.258 11.706 -31.543 1.00 62.38 179 THR A O 1
ATOM 1326 N N . LYS A 1 180 ? 37.111 11.546 -33.630 1.00 57.78 180 LYS A N 1
ATOM 1327 C CA . LYS A 1 180 ? 36.178 10.573 -34.212 1.00 57.78 180 LYS A CA 1
ATOM 1328 C C . LYS A 1 180 ? 35.878 9.427 -33.236 1.00 57.78 180 LYS A C 1
ATOM 1330 O O . LYS A 1 180 ? 36.761 8.626 -32.943 1.00 57.78 180 LYS A O 1
ATOM 1335 N N . ILE A 1 181 ? 34.638 9.333 -32.767 1.00 70.38 181 ILE A N 1
ATOM 1336 C CA . ILE A 1 181 ? 34.141 8.163 -32.042 1.00 70.38 181 ILE A CA 1
ATOM 1337 C C . ILE A 1 181 ? 33.161 7.471 -32.985 1.00 70.38 181 ILE A C 1
ATOM 1339 O O . ILE A 1 181 ? 32.189 8.091 -33.406 1.00 70.38 181 ILE A O 1
ATOM 1343 N N . MET A 1 182 ? 33.437 6.200 -33.291 1.00 64.88 182 MET A N 1
ATOM 1344 C CA . MET A 1 182 ? 32.607 5.270 -34.071 1.00 64.88 182 MET A CA 1
ATOM 1345 C C . MET A 1 182 ? 32.844 5.295 -35.600 1.00 64.88 182 MET A C 1
ATOM 1347 O O . MET A 1 182 ? 32.187 6.005 -36.357 1.00 64.88 182 MET A O 1
ATOM 1351 N N . GLU A 1 183 ? 33.799 4.478 -36.064 1.00 48.84 183 GLU A N 1
ATOM 1352 C CA . GLU A 1 183 ? 33.663 3.803 -37.364 1.00 48.84 183 GLU A CA 1
ATOM 1353 C C . GLU A 1 183 ? 32.851 2.528 -37.122 1.00 48.84 183 GLU A C 1
ATOM 1355 O O . GLU A 1 183 ? 33.179 1.761 -36.214 1.00 48.84 183 GLU A O 1
ATOM 1360 N N . VAL A 1 184 ? 31.782 2.347 -37.898 1.00 51.72 184 VAL A N 1
ATOM 1361 C CA . VAL A 1 184 ? 31.126 1.048 -38.099 1.00 51.72 184 VAL A CA 1
ATOM 1362 C C . VAL A 1 184 ? 31.696 0.443 -39.370 1.00 51.72 184 VAL A C 1
ATOM 1364 O O . VAL A 1 184 ? 31.824 1.214 -40.351 1.00 51.72 184 VAL A O 1
#

Foldseek 3Di:
DDDDDDAAEAQAQDDDQWADAQGKYAYADQAECDDSRPRHQFMWGHHHRGDTHTDDGCNPVLLDPDDAQEDPPDFRPSHPVRHHDHGHDPVRHHQWDDDDQWIDGDPDIDGNDPPDDDDDDDPDPDDDDDDAPGWPFDDQDPRNVHDGQWTWHQHPPPPGDIDTDGPDDDDDDPDDDPDDDDDD

Sequence (184 aa):
MASIIRIKRSSGTAKPASLNWGEMAYVTGIGSYGGTNQYKDRIFVGDDGTNVNPVAGHYYTSMMEHTPGNLTGVSNTRNSDGGIVAVVDSNRKIDEWNVDNLTLNGNELSSTNADGDIVFNPNGTGDVVLPDDTKLGFGGGNDGTGTIDAFIRYDENGVDRLEIGGSGTRFSNTTDATTKIMEV